Protein AF-Q5C715-F1 (afdb_monomer)

Organism: Schistosoma japonicum (NCBI:txid6182)

InterPro domains:
  IPR021714 URB1, N-terminal [PF11707] (4-177)
  IPR039844 Nucleolar pre-ribosomal-associated protein 1 [PTHR13500] (4-177)

Foldseek 3Di:
DVVVVVFVVLLVVLQVLLVQLLPDPVSLVVSLVPDQLVDPSVLCLLQFDDPVDPSTSNNSSLSSLLSQLVSPDLVSLQSQLPRQNSLVSLLPPLLQDALVSLVSNLVSLLSQLPDPSQDPVSNCRNCDPSNVVSLVSLLVRAYHDNDPVVSVPDDPVSRPVVSSVVSVVSSVVSVVSD

Mean predicted aligned error: 3.24 Å

Nearest PDB structures (foldseek):
  8tla-assembly1_A  TM=3.275E-01  e=8.050E-01  Homo sapiens
  2xwu-assembly1_B  TM=3.019E-01  e=3.768E+00  Homo sapiens
  1bbb-assembly1_A  TM=2.515E-01  e=4.598E+00  Homo sapiens
  5nr4-assembly2_B  TM=1.678E-01  e=1.324E+00  Homo sapiens

Radius of gyration: 16.09 Å; Cα contacts (8 Å, |Δi|>4): 217; chains: 1; bounding box: 36×40×44 Å

Solvent-accessible surface area (backbone atoms only — not comparable to full-atom values): 9780 Å² total; per-residue (Å²): 112,72,75,57,56,58,45,54,50,52,24,51,50,31,48,50,52,22,52,45,28,63,73,37,71,71,47,30,48,51,49,60,72,71,56,56,50,80,36,68,67,48,53,49,34,39,68,38,74,45,100,83,46,91,70,21,35,26,51,25,40,50,50,30,58,42,28,48,65,72,56,78,41,70,67,52,37,48,57,54,62,69,41,64,49,44,60,58,46,59,49,46,71,40,55,30,36,44,68,70,56,41,53,51,51,51,51,51,52,38,55,55,59,71,35,82,83,52,46,72,70,49,48,49,66,58,62,26,74,68,45,49,53,48,55,60,49,37,71,68,44,49,51,52,45,96,43,68,71,64,32,70,68,55,57,79,88,74,37,60,60,70,60,42,51,54,46,35,52,52,49,50,58,42,61,76,59,108

pLDDT: mean 95.31, std 7.61, range [37.78, 98.81]

Structure (mmCIF, N/CA/C/O backbone):
data_AF-Q5C715-F1
#
_entry.id   AF-Q5C715-F1
#
loop_
_atom_site.group_PDB
_atom_site.id
_atom_site.type_symbol
_atom_site.label_atom_id
_atom_site.label_alt_id
_atom_site.label_comp_id
_atom_site.label_asym_id
_atom_site.label_entity_id
_atom_site.label_seq_id
_atom_site.pdbx_PDB_ins_code
_atom_site.Cartn_x
_atom_site.Cartn_y
_atom_site.Cartn_z
_atom_site.occupancy
_atom_site.B_iso_or_equiv
_atom_site.auth_seq_id
_atom_site.auth_comp_id
_atom_site.auth_asym_id
_atom_site.auth_atom_id
_atom_site.pdbx_PDB_model_num
ATOM 1 N N . MET A 1 1 ? 16.512 20.661 -10.337 1.00 44.78 1 MET A N 1
ATOM 2 C CA . MET A 1 1 ? 16.576 20.790 -8.861 1.00 44.78 1 MET A CA 1
ATOM 3 C C . MET A 1 1 ? 15.193 20.742 -8.191 1.00 44.78 1 MET A C 1
ATOM 5 O O . MET A 1 1 ? 14.983 19.841 -7.392 1.00 44.78 1 MET A O 1
ATOM 9 N N . TRP A 1 2 ? 14.211 21.576 -8.571 1.00 37.78 2 TRP A N 1
ATOM 10 C CA . TRP A 1 2 ? 12.869 21.637 -7.934 1.00 37.78 2 TRP A CA 1
ATOM 11 C C . TRP A 1 2 ? 12.092 20.305 -7.835 1.00 37.78 2 TRP A C 1
ATOM 13 O O . TRP A 1 2 ? 11.549 19.966 -6.785 1.00 37.78 2 TRP A O 1
ATOM 23 N N . LYS A 1 3 ? 12.062 19.497 -8.910 1.00 59.75 3 LYS A N 1
ATOM 24 C CA . LYS A 1 3 ? 11.361 18.195 -8.897 1.00 59.75 3 LYS A CA 1
ATOM 25 C C . LYS A 1 3 ? 11.957 17.214 -7.874 1.00 59.75 3 LYS A C 1
ATOM 27 O O . LYS A 1 3 ? 11.196 16.461 -7.272 1.00 59.75 3 LYS A O 1
ATOM 32 N N . SER A 1 4 ? 13.276 17.242 -7.657 1.00 63.25 4 SER A N 1
ATOM 33 C CA . SER A 1 4 ? 13.970 16.369 -6.696 1.00 63.25 4 SER A CA 1
ATOM 34 C C . SER A 1 4 ? 13.639 16.749 -5.255 1.00 63.25 4 SER A C 1
ATOM 36 O O . SER A 1 4 ? 13.304 15.882 -4.461 1.00 63.25 4 SER A O 1
ATOM 38 N N . GLN A 1 5 ? 13.629 18.047 -4.940 1.00 68.38 5 GLN A N 1
ATOM 39 C CA . GLN A 1 5 ? 13.336 18.540 -3.591 1.00 68.38 5 GLN A CA 1
ATOM 40 C C . GLN A 1 5 ? 11.911 18.186 -3.145 1.00 68.38 5 GLN A C 1
ATOM 42 O O . GLN A 1 5 ? 11.701 17.745 -2.021 1.00 68.38 5 GLN A O 1
ATOM 47 N N . ASN A 1 6 ? 10.941 18.256 -4.060 1.00 87.75 6 ASN A N 1
ATOM 48 C CA . ASN A 1 6 ? 9.582 17.796 -3.782 1.00 87.75 6 ASN A CA 1
ATOM 49 C C . ASN A 1 6 ? 9.486 16.258 -3.633 1.00 87.75 6 ASN A C 1
ATOM 51 O O . ASN A 1 6 ? 8.534 15.760 -3.054 1.00 87.75 6 ASN A O 1
ATOM 55 N N . ALA A 1 7 ? 10.417 15.467 -4.184 1.00 92.81 7 ALA A N 1
ATOM 56 C CA . ALA A 1 7 ? 10.437 14.018 -3.934 1.00 92.81 7 ALA A CA 1
ATOM 57 C C . ALA A 1 7 ? 10.869 13.725 -2.495 1.00 92.81 7 ALA A C 1
ATOM 59 O O . ALA A 1 7 ? 10.200 12.970 -1.800 1.00 92.81 7 ALA A O 1
ATOM 60 N N . GLU A 1 8 ? 11.957 14.362 -2.057 1.00 95.19 8 GLU A N 1
ATOM 61 C CA . GLU A 1 8 ? 12.512 14.183 -0.713 1.00 95.19 8 GLU A CA 1
ATOM 62 C C . GLU A 1 8 ? 11.518 14.588 0.375 1.00 95.19 8 GLU A C 1
ATOM 64 O O . GLU A 1 8 ? 11.320 13.836 1.325 1.00 95.19 8 GLU A O 1
ATOM 69 N N . VAL A 1 9 ? 10.821 15.718 0.201 1.00 95.69 9 VAL A N 1
ATOM 70 C CA . VAL A 1 9 ? 9.786 16.155 1.151 1.00 95.69 9 VAL A CA 1
ATOM 71 C C . VAL A 1 9 ? 8.665 15.120 1.258 1.00 95.69 9 VAL A C 1
ATOM 73 O O . VAL A 1 9 ? 8.308 14.734 2.365 1.00 95.69 9 VAL A O 1
ATOM 76 N N . LEU A 1 10 ? 8.145 14.613 0.133 1.00 96.75 10 LEU A N 1
ATOM 77 C CA . LEU A 1 10 ? 7.080 13.603 0.158 1.00 96.75 10 LEU A CA 1
ATOM 78 C C . LEU A 1 10 ? 7.538 12.293 0.808 1.00 96.75 10 LEU A C 1
ATOM 80 O O . LEU A 1 10 ? 6.790 11.728 1.602 1.00 96.75 10 LEU A O 1
ATOM 84 N N . LYS A 1 11 ? 8.757 11.826 0.504 1.00 97.62 11 LYS A N 1
ATOM 85 C CA . LYS A 1 11 ? 9.339 10.639 1.147 1.00 97.62 11 LYS A CA 1
ATOM 86 C C . LYS A 1 11 ? 9.416 10.824 2.6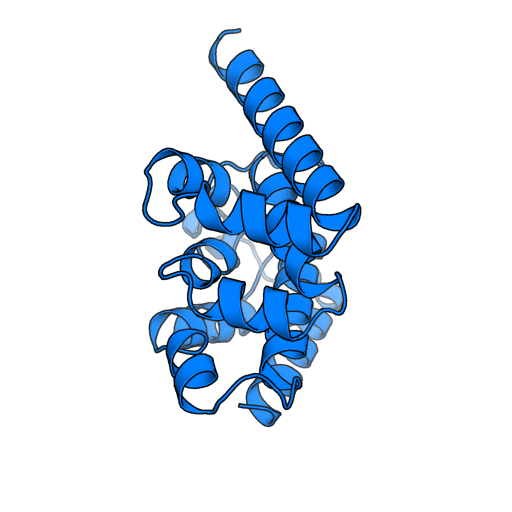60 1.00 97.62 11 LYS A C 1
ATOM 88 O O . LYS A 1 11 ? 8.842 10.023 3.393 1.00 97.62 11 LYS A O 1
ATOM 93 N N . ALA A 1 12 ? 10.034 11.918 3.107 1.00 97.88 12 ALA A N 1
ATOM 94 C CA . ALA A 1 12 ? 10.193 12.224 4.523 1.00 97.88 12 ALA A CA 1
ATOM 95 C C . ALA A 1 12 ? 8.839 12.352 5.237 1.00 97.88 12 ALA A C 1
ATOM 97 O O . ALA A 1 12 ? 8.672 11.814 6.327 1.00 97.88 12 ALA A O 1
ATOM 98 N N . SER A 1 13 ? 7.847 13.002 4.617 1.00 97.69 13 SER A N 1
ATOM 99 C CA . SER A 1 13 ? 6.496 13.107 5.179 1.00 97.69 13 SER A CA 1
ATOM 100 C C . SER A 1 13 ? 5.807 11.748 5.305 1.00 97.69 13 SER A C 1
ATOM 102 O O . SER A 1 13 ? 5.245 11.456 6.354 1.00 97.69 13 SER A O 1
ATOM 104 N N . LEU A 1 14 ? 5.861 10.900 4.274 1.00 98.38 14 LEU A N 1
ATOM 105 C CA . LEU A 1 14 ? 5.249 9.566 4.311 1.00 98.38 14 LEU A CA 1
ATOM 106 C C . LEU A 1 14 ? 5.923 8.659 5.344 1.00 98.38 14 LEU A C 1
ATOM 108 O O . LEU A 1 14 ? 5.238 7.952 6.076 1.00 98.38 14 LEU A O 1
ATOM 112 N N . GLN A 1 15 ? 7.252 8.710 5.436 1.00 98.38 15 GLN A N 1
ATOM 113 C CA . GLN A 1 15 ? 8.009 7.967 6.442 1.00 98.38 15 GLN A CA 1
ATOM 114 C C . GLN A 1 15 ? 7.689 8.456 7.855 1.00 98.38 15 GLN A C 1
ATOM 116 O O . GLN A 1 15 ? 7.422 7.637 8.726 1.00 98.38 15 GLN A O 1
ATOM 121 N N . LEU A 1 16 ? 7.643 9.775 8.074 1.00 98.50 16 LEU A N 1
ATOM 122 C CA . LEU A 1 16 ? 7.262 10.355 9.360 1.00 98.50 16 LEU A CA 1
ATOM 123 C C . LEU A 1 16 ? 5.847 9.929 9.764 1.00 98.50 16 LEU A C 1
ATOM 125 O O . LEU A 1 16 ? 5.653 9.471 10.885 1.00 98.50 16 LEU A O 1
ATOM 129 N N . LEU A 1 17 ? 4.873 10.038 8.856 1.00 98.31 17 LEU A N 1
ATOM 130 C CA . LEU A 1 17 ? 3.503 9.590 9.110 1.00 98.31 17 LEU A CA 1
ATOM 131 C C . LEU A 1 17 ? 3.457 8.089 9.415 1.00 98.31 17 LEU A C 1
ATOM 133 O O . LEU A 1 17 ? 2.804 7.692 10.373 1.00 98.31 17 LEU A O 1
ATOM 137 N N . GLY A 1 18 ? 4.188 7.269 8.655 1.00 98.31 18 GLY A N 1
ATOM 138 C CA . GLY A 1 18 ? 4.313 5.833 8.903 1.00 98.31 18 GLY A CA 1
ATOM 139 C C . GLY A 1 18 ? 4.848 5.532 10.302 1.00 98.31 18 GLY A C 1
ATOM 140 O O . GLY A 1 18 ? 4.253 4.730 11.016 1.00 98.31 18 GLY A O 1
ATOM 141 N N . SER A 1 19 ? 5.900 6.231 10.732 1.00 98.38 19 SER A N 1
ATOM 142 C CA . SER A 1 19 ? 6.458 6.105 12.081 1.00 98.38 19 SER A CA 1
ATOM 143 C C . SER A 1 19 ? 5.469 6.549 13.160 1.00 98.38 19 SER A C 1
ATOM 145 O O . SER A 1 19 ? 5.314 5.849 14.156 1.00 98.38 19 SER A O 1
ATOM 147 N N . VAL A 1 20 ? 4.747 7.659 12.963 1.00 98.50 20 VAL A N 1
ATOM 148 C CA . VAL A 1 20 ? 3.717 8.138 13.907 1.00 98.50 20 VAL A CA 1
ATOM 149 C C . VAL A 1 20 ? 2.619 7.093 14.103 1.00 98.50 20 VAL A C 1
ATOM 151 O O . VAL A 1 20 ? 2.205 6.852 15.235 1.00 98.50 20 VAL A O 1
ATOM 154 N N . VAL A 1 21 ? 2.188 6.433 13.025 1.00 98.50 21 VAL A N 1
ATOM 155 C CA . VAL A 1 21 ? 1.197 5.346 13.082 1.00 98.50 21 VAL A CA 1
ATOM 156 C C . VAL A 1 21 ? 1.666 4.200 13.979 1.00 98.50 21 VAL A C 1
ATOM 158 O O . VAL A 1 21 ? 0.855 3.634 14.701 1.00 98.50 21 VAL A O 1
ATOM 161 N N . THR A 1 22 ? 2.964 3.885 13.988 1.00 96.88 22 THR A N 1
ATOM 162 C CA . THR A 1 22 ? 3.504 2.787 14.810 1.00 96.88 22 THR A CA 1
ATOM 163 C C . THR A 1 22 ? 3.647 3.111 16.298 1.00 96.88 22 THR A C 1
ATOM 165 O O . THR A 1 22 ? 3.930 2.210 17.081 1.00 96.88 22 THR A O 1
ATOM 168 N N . VAL A 1 23 ? 3.466 4.371 16.713 1.00 97.62 23 VAL A N 1
ATOM 169 C CA . VAL A 1 23 ? 3.663 4.774 18.117 1.00 97.62 23 VAL A CA 1
ATOM 170 C C . VAL A 1 23 ? 2.494 4.343 19.002 1.00 97.62 23 VAL A C 1
ATOM 172 O O . VAL A 1 23 ? 2.714 3.868 20.114 1.00 97.62 23 VAL A O 1
ATOM 175 N N . SER A 1 24 ? 1.253 4.540 18.553 1.00 96.94 24 SER A N 1
ATOM 176 C CA . SER A 1 24 ? 0.062 4.144 19.310 1.00 96.94 24 SER A CA 1
ATOM 177 C C . SER A 1 24 ? -1.188 4.079 18.436 1.00 96.94 24 SER A C 1
ATOM 179 O O . SER A 1 24 ? -1.277 4.730 17.391 1.00 96.94 24 SER A O 1
ATOM 181 N N . GLU A 1 25 ? -2.195 3.344 18.915 1.00 98.19 25 GLU A N 1
ATOM 182 C CA . GLU A 1 25 ? -3.521 3.285 18.293 1.00 98.19 25 GLU A CA 1
ATOM 183 C C . GLU A 1 25 ? -4.140 4.685 18.124 1.00 98.19 25 GLU A C 1
ATOM 185 O O . GLU A 1 25 ? -4.626 5.022 17.046 1.00 98.19 25 GLU A O 1
ATOM 190 N N . ASP A 1 26 ? -4.061 5.544 19.144 1.00 98.19 26 ASP A N 1
ATOM 191 C CA . ASP A 1 26 ? -4.631 6.897 19.095 1.00 98.19 26 ASP A CA 1
ATOM 192 C C . ASP A 1 26 ? -3.992 7.775 18.016 1.00 98.19 26 ASP A C 1
ATOM 194 O O . ASP A 1 26 ? -4.694 8.518 17.317 1.00 98.19 26 ASP A O 1
ATOM 198 N N . LEU A 1 27 ? -2.668 7.680 17.854 1.00 98.38 27 LEU A N 1
ATOM 199 C CA . LEU A 1 27 ? -1.939 8.416 16.826 1.00 98.38 27 LEU A CA 1
ATOM 200 C C . LEU A 1 27 ? -2.250 7.874 15.434 1.00 98.38 27 LEU A C 1
ATOM 202 O O . LEU A 1 27 ? -2.510 8.664 14.527 1.00 98.38 27 LEU A O 1
ATOM 206 N N . ALA A 1 28 ? -2.323 6.553 15.265 1.00 98.62 28 ALA A N 1
ATOM 207 C CA . ALA A 1 28 ? -2.751 5.948 14.009 1.00 98.62 28 ALA A CA 1
ATOM 208 C C . ALA A 1 28 ? -4.145 6.439 13.595 1.00 98.62 28 ALA A C 1
ATOM 210 O O . ALA A 1 28 ? -4.343 6.936 12.484 1.00 98.62 28 ALA A O 1
ATOM 211 N N . ARG A 1 29 ? -5.106 6.404 14.520 1.00 98.31 29 ARG A N 1
ATOM 212 C CA . ARG A 1 29 ? -6.462 6.913 14.280 1.00 98.31 29 ARG A CA 1
ATOM 213 C C . ARG A 1 29 ? -6.465 8.412 13.996 1.00 98.31 29 ARG A C 1
ATOM 215 O O . ARG A 1 29 ? -7.221 8.869 13.141 1.00 98.31 29 ARG A O 1
ATOM 222 N N . ALA A 1 30 ? -5.622 9.197 14.670 1.00 98.12 30 ALA A N 1
ATOM 223 C CA . ALA A 1 30 ? -5.467 10.620 14.372 1.00 98.12 30 ALA A CA 1
ATOM 224 C C . ALA A 1 30 ? -4.993 10.848 12.935 1.00 98.12 30 ALA A C 1
ATOM 226 O O . ALA A 1 30 ? -5.602 11.643 12.221 1.00 98.12 30 ALA A O 1
ATOM 227 N N . VAL A 1 31 ? -3.987 10.104 12.475 1.00 98.25 31 VAL A N 1
ATOM 228 C CA . VAL A 1 31 ? -3.528 10.179 11.085 1.00 98.25 31 VAL A CA 1
ATOM 229 C C . VAL A 1 31 ? -4.654 9.797 10.119 1.00 98.25 31 VAL A C 1
ATOM 231 O O . VAL A 1 31 ? -4.912 10.544 9.177 1.00 98.25 31 VAL A O 1
ATOM 234 N N . LEU A 1 32 ? -5.397 8.711 10.375 1.00 97.75 32 LEU A N 1
ATOM 235 C CA . LEU A 1 32 ? -6.539 8.319 9.535 1.00 97.75 32 LEU A CA 1
ATOM 236 C C . LEU A 1 32 ? -7.611 9.410 9.447 1.00 97.75 32 LEU A C 1
ATOM 238 O O . LEU A 1 32 ? -8.235 9.562 8.397 1.00 97.75 32 LEU A O 1
ATOM 242 N N . ARG A 1 33 ? -7.852 10.173 10.518 1.00 97.06 33 ARG A N 1
ATOM 243 C CA . ARG A 1 33 ? -8.829 11.275 10.499 1.00 97.06 33 ARG A CA 1
ATOM 244 C C . ARG A 1 33 ? -8.423 12.414 9.565 1.00 97.06 33 ARG A C 1
ATOM 246 O O . ARG A 1 33 ? -9.305 12.965 8.917 1.00 97.06 33 ARG A O 1
ATOM 253 N N . TYR A 1 34 ? -7.135 12.750 9.491 1.00 94.75 34 TYR A N 1
ATOM 254 C CA . TYR A 1 34 ? -6.651 13.909 8.730 1.00 94.75 34 TYR A CA 1
ATOM 255 C C . TYR A 1 34 ? -6.153 13.581 7.320 1.00 94.75 34 TYR A C 1
ATOM 257 O O . TYR A 1 34 ? -6.094 14.473 6.476 1.00 94.75 34 TYR A O 1
ATOM 265 N N . VAL A 1 35 ? -5.787 12.328 7.043 1.00 94.94 35 VAL A N 1
ATOM 266 C CA . VAL A 1 35 ? -5.334 11.924 5.709 1.00 94.94 35 VAL A CA 1
ATOM 267 C C . VAL A 1 35 ? -6.527 11.722 4.779 1.00 94.94 35 VAL A C 1
ATOM 269 O O . VAL A 1 35 ? -7.383 10.865 5.002 1.00 94.94 35 VAL A O 1
ATOM 272 N N . ASP A 1 36 ? -6.537 12.501 3.699 1.00 94.19 36 ASP A N 1
ATOM 273 C CA . ASP A 1 36 ? -7.484 12.372 2.597 1.00 94.19 36 ASP A CA 1
ATOM 274 C C . ASP A 1 36 ? -6.906 11.477 1.488 1.00 94.19 36 ASP A C 1
ATOM 276 O O . ASP A 1 36 ? -6.029 11.888 0.722 1.00 94.19 36 ASP A O 1
ATOM 280 N N . PHE A 1 37 ? -7.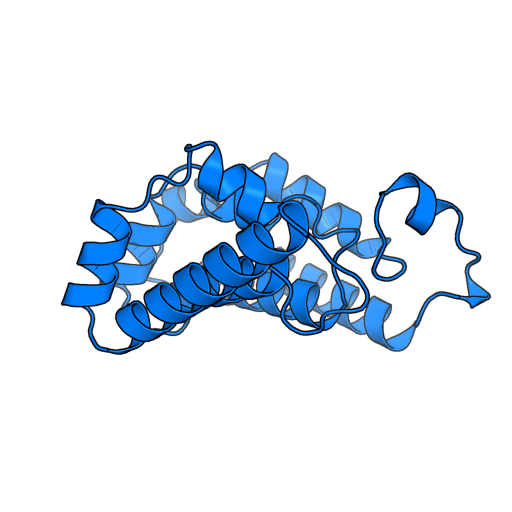407 10.243 1.404 1.00 95.25 37 PHE A N 1
ATOM 281 C CA . PHE A 1 37 ? -7.026 9.278 0.369 1.00 95.25 37 PHE A CA 1
ATOM 282 C C . PHE A 1 37 ? -7.682 9.538 -0.993 1.00 95.25 37 PHE A C 1
ATOM 284 O O . PHE A 1 37 ? -7.224 8.983 -1.988 1.00 95.25 37 PHE A O 1
ATOM 291 N N . ASP A 1 38 ? -8.710 10.383 -1.074 1.00 92.69 38 ASP A N 1
ATOM 292 C CA . ASP A 1 38 ? -9.286 10.803 -2.355 1.00 92.69 38 ASP A CA 1
ATOM 293 C C . ASP A 1 38 ? -8.540 12.027 -2.934 1.00 92.69 38 ASP A C 1
ATOM 295 O O . ASP A 1 38 ? -8.633 12.316 -4.134 1.00 92.69 38 ASP A O 1
ATOM 299 N N . GLY A 1 39 ? -7.735 12.694 -2.100 1.00 93.06 39 GLY A N 1
ATOM 300 C CA . GLY A 1 39 ? -6.960 13.882 -2.428 1.00 93.06 39 GLY A CA 1
ATOM 301 C C . GLY A 1 39 ? -5.842 13.666 -3.456 1.00 93.06 39 GLY A C 1
ATOM 302 O O . GLY A 1 39 ? -5.158 12.639 -3.514 1.00 93.06 39 GLY A O 1
ATOM 303 N N . GLU A 1 40 ? -5.592 14.709 -4.250 1.00 93.81 40 GLU A N 1
ATOM 304 C CA . GLU A 1 40 ? -4.616 14.700 -5.349 1.00 93.81 40 GLU A CA 1
ATOM 305 C C . GLU A 1 40 ? -3.178 14.411 -4.886 1.00 93.81 40 GLU A C 1
ATOM 307 O O . GLU A 1 40 ? -2.398 13.777 -5.598 1.00 93.81 40 GLU A O 1
ATOM 312 N N . THR A 1 41 ? -2.815 14.839 -3.675 1.00 94.06 41 THR A N 1
ATOM 313 C CA . THR A 1 41 ? -1.492 14.560 -3.099 1.00 94.06 41 THR A CA 1
ATOM 314 C C . THR A 1 41 ? -1.281 13.062 -2.894 1.00 94.06 41 THR A C 1
ATOM 316 O O . THR A 1 41 ? -0.244 12.541 -3.303 1.00 94.06 41 THR A O 1
ATOM 319 N N . MET A 1 42 ? -2.262 12.347 -2.327 1.00 95.69 42 MET A N 1
ATOM 320 C CA . MET A 1 42 ? -2.153 10.900 -2.109 1.00 95.69 42 MET A CA 1
ATOM 321 C C . MET A 1 42 ? -2.132 10.136 -3.429 1.00 95.69 42 MET A C 1
ATOM 323 O O . MET A 1 42 ? -1.317 9.227 -3.593 1.00 95.69 42 MET A O 1
ATOM 327 N N . ARG A 1 43 ? -2.929 10.567 -4.416 1.00 96.00 43 ARG A N 1
ATOM 328 C CA . ARG A 1 43 ? -2.866 10.026 -5.780 1.00 96.00 43 ARG A CA 1
ATOM 329 C C . ARG A 1 43 ? -1.464 10.164 -6.376 1.00 96.00 43 ARG A C 1
ATOM 331 O O . ARG A 1 43 ? -0.889 9.164 -6.804 1.00 96.00 43 ARG A O 1
ATOM 338 N N . LYS A 1 44 ? -0.873 11.362 -6.324 1.00 95.25 44 LYS A N 1
ATOM 339 C CA . LYS A 1 44 ? 0.498 11.610 -6.799 1.00 95.25 44 LYS A CA 1
ATOM 340 C C . LYS A 1 44 ? 1.525 10.752 -6.066 1.00 95.25 44 LYS A C 1
ATOM 342 O O . LYS A 1 44 ? 2.384 10.164 -6.717 1.00 95.25 44 LYS A O 1
ATOM 347 N N . CYS A 1 45 ? 1.439 10.645 -4.740 1.00 96.88 45 CYS A N 1
ATOM 348 C CA . CYS A 1 45 ? 2.334 9.787 -3.962 1.00 96.88 45 CYS A CA 1
ATOM 349 C C . CYS A 1 45 ? 2.225 8.317 -4.385 1.00 96.88 45 CYS A C 1
ATOM 351 O O . CYS A 1 45 ? 3.241 7.655 -4.580 1.00 96.88 45 CYS A O 1
ATOM 353 N N . SER A 1 46 ? 1.001 7.836 -4.607 1.00 97.38 46 SER A N 1
ATOM 354 C CA . SER A 1 46 ? 0.729 6.446 -4.971 1.00 97.38 46 SER A CA 1
ATOM 355 C C . SER A 1 46 ? 1.233 6.032 -6.356 1.00 97.38 46 SER A C 1
ATOM 357 O O . SER A 1 46 ? 1.267 4.838 -6.621 1.00 97.38 46 SER A O 1
ATOM 359 N N . GLN A 1 47 ? 1.620 6.973 -7.223 1.00 95.50 47 GLN A N 1
ATOM 360 C CA . GLN A 1 47 ? 2.057 6.714 -8.607 1.00 95.50 47 GLN A CA 1
ATOM 361 C C . GLN A 1 47 ? 3.499 7.174 -8.875 1.00 95.50 47 GLN A C 1
ATOM 363 O O . GLN A 1 47 ? 4.104 6.841 -9.895 1.00 95.50 47 GLN A O 1
ATOM 368 N N . ARG A 1 48 ? 4.082 7.971 -7.972 1.00 95.25 48 ARG A N 1
ATOM 369 C CA . ARG A 1 48 ? 5.397 8.576 -8.177 1.00 95.25 48 ARG A CA 1
ATOM 370 C C . ARG A 1 48 ? 6.516 7.583 -7.874 1.00 95.25 48 ARG A C 1
ATOM 372 O O . ARG A 1 48 ? 6.977 7.488 -6.738 1.00 95.25 48 ARG A O 1
ATOM 379 N N . ARG A 1 49 ? 6.991 6.907 -8.918 1.00 94.12 49 ARG A N 1
ATOM 380 C CA . ARG A 1 49 ? 8.100 5.952 -8.835 1.00 94.12 49 ARG A CA 1
ATOM 381 C C . ARG A 1 49 ? 9.449 6.484 -9.323 1.00 94.12 49 ARG A C 1
ATOM 383 O O . ARG A 1 49 ? 9.515 7.406 -10.138 1.00 94.12 49 ARG A O 1
ATOM 390 N N . ASN A 1 50 ? 10.524 5.874 -8.839 1.00 94.81 50 ASN A N 1
ATOM 391 C CA . ASN A 1 50 ? 11.897 6.050 -9.290 1.00 94.81 50 ASN A CA 1
ATOM 392 C C . ASN A 1 50 ? 12.627 4.698 -9.223 1.00 94.81 50 ASN A C 1
ATOM 394 O O . ASN A 1 50 ? 12.874 4.185 -8.139 1.00 94.81 50 ASN A O 1
ATOM 398 N N . LEU A 1 51 ? 13.013 4.168 -10.387 1.00 94.56 51 LEU A N 1
ATOM 399 C CA . LEU A 1 51 ? 13.648 2.848 -10.521 1.00 94.56 51 LEU A CA 1
ATOM 400 C C . LEU A 1 51 ? 15.075 2.780 -9.941 1.00 94.56 51 LEU A C 1
ATOM 402 O O . LEU A 1 51 ? 15.627 1.702 -9.777 1.00 94.56 51 LEU A O 1
ATOM 406 N N . VAL A 1 52 ? 15.697 3.927 -9.651 1.00 94.12 52 VAL A N 1
ATOM 407 C CA . VAL A 1 52 ? 17.041 3.989 -9.050 1.00 94.12 52 VAL A CA 1
ATOM 408 C C . VAL A 1 52 ? 16.956 4.105 -7.526 1.00 94.12 52 VAL A C 1
ATOM 410 O O . VAL A 1 52 ? 17.804 3.583 -6.804 1.00 94.12 52 VAL A O 1
ATOM 413 N N . ASP A 1 53 ? 15.930 4.792 -7.018 1.00 94.25 53 ASP A N 1
ATOM 414 C CA . ASP A 1 53 ? 15.755 5.033 -5.587 1.00 94.25 53 ASP A CA 1
ATOM 415 C C . ASP A 1 53 ? 14.995 3.871 -4.932 1.00 94.25 53 ASP A C 1
ATOM 417 O O . ASP A 1 53 ? 13.782 3.697 -5.095 1.00 94.25 53 ASP A O 1
ATOM 421 N N . LYS A 1 54 ? 15.712 3.076 -4.130 1.00 92.75 54 LYS A N 1
ATOM 422 C CA . LYS A 1 54 ? 15.130 1.943 -3.397 1.00 92.75 54 LYS A CA 1
ATOM 423 C C . LYS A 1 54 ? 13.983 2.364 -2.477 1.00 92.75 54 LYS A C 1
ATOM 425 O O . LYS A 1 54 ? 13.066 1.565 -2.294 1.00 92.75 54 LYS A O 1
ATOM 430 N N . CYS A 1 55 ? 13.994 3.598 -1.977 1.00 94.44 55 CYS A N 1
ATOM 431 C CA . CYS A 1 55 ? 12.979 4.158 -1.089 1.00 94.44 55 CYS A CA 1
ATOM 432 C C . CYS A 1 55 ? 12.240 5.331 -1.750 1.00 94.44 55 CYS A C 1
ATOM 434 O O . CYS A 1 55 ? 11.990 6.343 -1.106 1.00 94.44 55 CYS A O 1
ATOM 436 N N . ASP A 1 56 ? 11.899 5.213 -3.034 1.00 97.12 56 ASP A N 1
ATOM 437 C CA . ASP A 1 56 ? 11.113 6.218 -3.752 1.00 97.12 56 ASP A CA 1
ATOM 438 C C . ASP A 1 56 ? 9.739 6.523 -3.113 1.00 97.12 56 ASP A C 1
ATOM 440 O O . ASP A 1 56 ? 9.245 5.822 -2.228 1.00 97.12 56 ASP A O 1
ATOM 444 N N . VAL A 1 57 ? 9.084 7.586 -3.593 1.00 98.19 57 VAL A N 1
ATOM 445 C CA . VAL A 1 57 ? 7.802 8.062 -3.038 1.00 98.19 57 VAL A CA 1
ATOM 446 C C . VAL A 1 57 ? 6.729 6.965 -3.060 1.00 98.19 57 VAL A C 1
ATOM 448 O O . VAL A 1 57 ? 6.019 6.801 -2.068 1.00 98.19 57 VAL A O 1
ATOM 451 N N . ARG A 1 58 ? 6.648 6.174 -4.140 1.00 97.94 58 ARG A N 1
ATOM 452 C CA . ARG A 1 58 ? 5.757 5.010 -4.240 1.00 97.94 58 ARG A CA 1
ATOM 453 C C . ARG A 1 58 ? 6.007 4.003 -3.116 1.00 97.94 58 ARG A C 1
ATOM 455 O O . ARG A 1 58 ? 5.062 3.565 -2.467 1.00 97.94 58 ARG A O 1
ATOM 462 N N . THR A 1 59 ? 7.266 3.663 -2.855 1.00 98.38 59 THR A N 1
ATOM 463 C CA . THR A 1 59 ? 7.649 2.735 -1.781 1.00 98.38 59 THR A CA 1
ATOM 464 C C . THR A 1 59 ? 7.309 3.296 -0.411 1.00 98.38 59 THR A C 1
ATOM 466 O O . THR A 1 59 ? 6.736 2.587 0.414 1.00 98.38 59 THR A O 1
ATOM 469 N N . CYS A 1 60 ? 7.594 4.575 -0.157 1.00 98.62 60 CYS A N 1
ATOM 470 C CA . CYS A 1 60 ? 7.207 5.223 1.095 1.00 98.62 60 CYS A CA 1
ATOM 471 C C . CYS A 1 60 ? 5.684 5.231 1.287 1.00 98.62 60 CYS A C 1
ATOM 473 O O . CYS A 1 60 ? 5.218 5.013 2.399 1.00 98.62 60 CYS A O 1
ATOM 475 N N . PHE A 1 61 ? 4.906 5.423 0.217 1.00 98.69 61 PHE A N 1
ATOM 476 C CA . PHE A 1 61 ? 3.443 5.389 0.272 1.00 98.69 61 PHE A CA 1
ATOM 477 C C . PHE A 1 61 ? 2.909 3.998 0.638 1.00 98.69 61 PHE A C 1
ATOM 479 O O . PHE A 1 61 ? 2.044 3.881 1.504 1.00 98.69 61 PHE A O 1
ATOM 486 N N . ILE A 1 62 ? 3.447 2.940 0.023 1.00 98.75 62 ILE A N 1
ATOM 487 C CA . ILE A 1 62 ? 3.064 1.558 0.349 1.00 98.75 62 ILE A CA 1
ATOM 488 C C . ILE A 1 62 ? 3.411 1.245 1.810 1.00 98.75 62 ILE A C 1
ATOM 490 O O . ILE A 1 62 ? 2.569 0.713 2.526 1.00 98.75 62 ILE A O 1
ATOM 494 N N . ASN A 1 63 ? 4.610 1.619 2.273 1.00 98.62 63 ASN A N 1
ATOM 495 C CA . ASN A 1 63 ?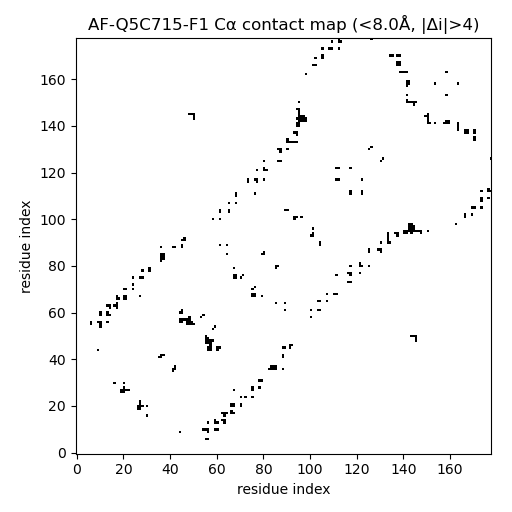 5.019 1.414 3.667 1.00 98.62 63 ASN A CA 1
ATOM 496 C C . ASN A 1 63 ? 4.151 2.205 4.657 1.00 98.62 63 ASN A C 1
ATOM 498 O O . ASN A 1 63 ? 3.814 1.688 5.718 1.00 98.62 63 ASN A O 1
ATOM 502 N N . PHE A 1 64 ? 3.746 3.425 4.299 1.00 98.69 64 PHE A N 1
ATOM 503 C CA . PHE A 1 64 ? 2.810 4.221 5.089 1.00 98.69 64 PHE A CA 1
ATOM 504 C C . PHE A 1 64 ? 1.446 3.532 5.240 1.00 98.69 64 PHE A C 1
ATOM 506 O O . PHE A 1 64 ? 0.909 3.479 6.339 1.00 98.69 64 PHE A O 1
ATOM 513 N N . LEU A 1 65 ? 0.882 2.959 4.171 1.00 98.44 65 LEU A N 1
ATOM 514 C CA . LEU A 1 65 ? -0.358 2.182 4.290 1.00 98.44 65 LEU A CA 1
ATOM 515 C C . LEU A 1 65 ? -0.154 0.872 5.059 1.00 98.44 65 LEU A C 1
ATOM 517 O O . LEU A 1 65 ? -1.010 0.482 5.853 1.00 98.44 65 LEU A O 1
ATOM 521 N N . ALA A 1 66 ? 0.980 0.205 4.844 1.00 98.62 66 ALA A N 1
ATOM 522 C CA . ALA A 1 66 ? 1.316 -1.029 5.536 1.00 98.62 66 ALA A CA 1
ATOM 523 C C . ALA A 1 66 ? 1.446 -0.818 7.053 1.00 98.62 66 ALA A C 1
ATOM 525 O O . ALA A 1 66 ? 1.013 -1.684 7.808 1.00 98.62 66 ALA A O 1
ATOM 526 N N . SER A 1 67 ? 1.964 0.325 7.520 1.00 98.69 67 SER A N 1
ATOM 527 C CA . SER A 1 67 ? 2.166 0.560 8.956 1.00 98.69 67 SER A CA 1
ATOM 528 C C . SER A 1 67 ? 0.870 0.503 9.769 1.00 98.69 67 SER A C 1
ATOM 530 O O . SER A 1 67 ? 0.888 0.008 10.890 1.00 98.69 67 SER A O 1
ATOM 532 N N . PHE A 1 68 ? -0.269 0.909 9.200 1.00 98.56 68 PHE A N 1
ATOM 533 C CA . PHE A 1 68 ? -1.577 0.744 9.847 1.00 98.56 68 PHE A CA 1
ATOM 534 C C . PHE A 1 68 ? -1.989 -0.724 9.968 1.00 98.56 68 PHE A C 1
ATOM 536 O O . PHE A 1 68 ? -2.561 -1.132 10.973 1.00 98.56 68 PHE A O 1
ATOM 543 N N . VAL A 1 69 ? -1.724 -1.518 8.929 1.00 98.00 69 VAL A N 1
ATOM 544 C CA . VAL A 1 69 ? -2.130 -2.930 8.858 1.00 98.00 69 VAL A CA 1
ATOM 545 C C . VAL A 1 69 ? -1.265 -3.800 9.769 1.00 98.00 69 VAL A C 1
ATOM 547 O O . VAL A 1 69 ? -1.754 -4.771 10.341 1.00 98.00 69 VAL A O 1
ATOM 550 N N . TYR A 1 70 ? 0.003 -3.430 9.937 1.00 97.94 70 TYR A N 1
ATOM 551 C CA . TYR A 1 70 ? 0.958 -4.094 10.825 1.00 97.94 70 TYR A CA 1
ATOM 552 C C . TYR A 1 70 ? 1.015 -3.496 12.239 1.00 97.94 70 TYR A C 1
ATOM 554 O O . TYR A 1 70 ? 1.848 -3.919 13.032 1.00 97.94 70 TYR A O 1
ATOM 562 N N . LEU A 1 71 ? 0.123 -2.559 12.581 1.00 97.38 71 LEU A N 1
ATOM 563 C CA . LEU A 1 71 ? -0.056 -2.093 13.962 1.00 97.38 71 LEU A CA 1
ATOM 564 C C . LEU A 1 71 ? -0.759 -3.138 14.852 1.00 97.38 71 LEU A C 1
ATOM 566 O O . LEU A 1 71 ? -0.794 -2.982 16.066 1.00 97.38 71 LEU A O 1
ATOM 570 N N . ASP A 1 72 ? -1.345 -4.181 14.251 1.00 93.06 72 ASP A N 1
ATOM 571 C CA . ASP A 1 72 ? -2.079 -5.252 14.940 1.00 93.06 72 ASP A CA 1
ATOM 572 C C . ASP A 1 72 ? -3.247 -4.753 15.822 1.00 93.06 72 ASP A C 1
ATOM 574 O O . ASP A 1 72 ? -3.623 -5.380 16.810 1.00 93.06 72 ASP A O 1
ATOM 578 N N . SER A 1 73 ? -3.879 -3.641 15.419 1.00 97.81 73 SER A N 1
ATOM 579 C CA . SER A 1 73 ? -5.131 -3.135 15.997 1.00 97.81 73 SER A CA 1
ATOM 580 C C . SER A 1 73 ? -6.308 -3.361 15.045 1.00 97.81 73 SER A C 1
ATOM 582 O O . SER A 1 73 ? -6.396 -2.749 13.976 1.00 97.81 73 SER A O 1
ATOM 584 N N . ASP A 1 74 ? -7.267 -4.193 15.463 1.00 98.06 74 ASP A N 1
ATOM 585 C CA . ASP A 1 74 ? -8.516 -4.434 14.726 1.00 98.06 74 ASP A CA 1
ATOM 586 C C . ASP A 1 74 ? -9.366 -3.164 14.577 1.00 98.06 74 ASP A C 1
ATOM 588 O O . ASP A 1 74 ? -10.137 -3.024 13.623 1.00 98.06 74 ASP A O 1
ATOM 592 N N . LEU A 1 75 ? -9.259 -2.219 15.517 1.00 97.81 75 LEU A N 1
ATOM 593 C CA . LEU A 1 75 ? -9.949 -0.937 15.409 1.00 97.81 75 LEU A CA 1
ATOM 594 C C . LEU A 1 75 ? -9.354 -0.097 14.275 1.00 97.81 75 LEU A C 1
ATOM 596 O O . LEU A 1 75 ? -10.092 0.345 13.395 1.00 97.81 75 LEU A O 1
ATOM 600 N N . VAL A 1 76 ? -8.029 0.070 14.261 1.00 98.50 76 VAL A N 1
ATOM 601 C CA . VAL A 1 76 ? -7.319 0.839 13.225 1.00 98.50 76 VAL A CA 1
ATOM 602 C C . VAL A 1 76 ? -7.480 0.197 11.857 1.00 98.50 76 VAL A C 1
ATOM 604 O O . VAL A 1 76 ? -7.730 0.902 10.879 1.00 98.50 76 VAL A O 1
ATOM 607 N N . LEU A 1 77 ? -7.397 -1.133 11.778 1.00 98.44 77 LEU A N 1
ATOM 608 C CA . LEU A 1 77 ? -7.569 -1.851 10.522 1.00 98.44 77 LEU A CA 1
ATOM 609 C C . LEU A 1 77 ? -8.958 -1.612 9.923 1.00 98.44 77 LEU A C 1
ATOM 611 O O . LEU A 1 77 ? -9.064 -1.298 8.738 1.00 98.44 77 LEU A O 1
ATOM 615 N N . ARG A 1 78 ? -10.022 -1.718 10.728 1.00 98.06 78 ARG A N 1
ATOM 616 C CA . ARG A 1 78 ? -11.392 -1.455 10.259 1.00 98.06 78 ARG A CA 1
ATOM 617 C C . ARG A 1 78 ? -11.577 0.000 9.839 1.00 98.06 78 ARG A C 1
ATOM 619 O O . ARG A 1 78 ? -12.141 0.238 8.775 1.00 98.06 78 ARG A O 1
ATOM 626 N N . GLU A 1 79 ? -11.052 0.956 10.610 1.00 97.88 79 GLU A N 1
ATOM 627 C CA . GLU A 1 79 ? -11.102 2.376 10.238 1.00 97.88 79 GLU A CA 1
ATOM 628 C C . GLU A 1 79 ? -10.368 2.654 8.917 1.00 97.88 79 GLU A C 1
ATOM 630 O O . GLU A 1 79 ? -10.877 3.410 8.090 1.00 97.88 79 GLU A O 1
ATOM 635 N N . LEU A 1 80 ? -9.212 2.023 8.677 1.00 98.31 80 LEU A N 1
ATOM 636 C CA . LEU A 1 80 ? -8.493 2.122 7.406 1.00 98.31 80 LEU A CA 1
ATOM 637 C C . LEU A 1 80 ? -9.285 1.490 6.254 1.00 98.31 80 LEU A C 1
ATOM 639 O O . LEU A 1 80 ? -9.373 2.077 5.179 1.00 98.31 80 LEU A O 1
ATOM 643 N N . VAL A 1 81 ? -9.862 0.304 6.456 1.00 97.44 81 VAL A N 1
ATOM 644 C CA . VAL A 1 81 ? -10.690 -0.390 5.452 1.00 97.44 81 VAL A CA 1
ATOM 645 C C . VAL A 1 81 ? -11.923 0.424 5.054 1.00 97.44 81 VAL A C 1
ATOM 647 O O . VAL A 1 81 ? -12.348 0.379 3.897 1.00 97.44 81 VAL A O 1
ATOM 650 N N . ASP A 1 82 ? -12.447 1.239 5.966 1.00 96.31 82 ASP A N 1
ATOM 651 C CA . ASP A 1 82 ? -13.541 2.162 5.677 1.00 96.31 82 ASP A CA 1
ATOM 652 C C . ASP A 1 82 ? -13.090 3.442 4.943 1.00 96.31 82 ASP A C 1
ATOM 654 O O . ASP A 1 82 ? -13.935 4.170 4.408 1.00 96.31 82 ASP A O 1
ATOM 658 N N . LYS A 1 83 ? -11.779 3.713 4.830 1.00 96.25 83 LYS A N 1
ATOM 659 C CA . LYS A 1 83 ? -11.260 4.818 4.011 1.00 96.25 83 LYS A CA 1
ATOM 660 C C . LYS A 1 83 ? -11.389 4.488 2.531 1.00 96.25 83 LYS A C 1
ATOM 662 O O . LYS A 1 83 ? -10.620 3.719 1.948 1.00 96.25 83 LYS A O 1
ATOM 667 N N . LYS A 1 84 ? -12.365 5.137 1.898 1.00 91.62 84 LYS A N 1
ATOM 668 C CA . LYS A 1 84 ? -12.566 5.093 0.451 1.00 91.62 84 LYS A CA 1
ATOM 669 C C . LYS A 1 84 ? -11.260 5.431 -0.277 1.00 91.62 84 LYS A C 1
ATOM 671 O O . LYS A 1 84 ? -10.505 6.303 0.136 1.00 91.62 84 LYS A O 1
ATOM 676 N N . GLY A 1 85 ? -10.978 4.689 -1.342 1.00 91.12 85 GLY A N 1
ATOM 677 C CA . GLY A 1 85 ? -9.834 4.953 -2.212 1.00 91.12 85 GLY A CA 1
ATOM 678 C C . GLY A 1 85 ? -8.486 4.436 -1.703 1.00 91.12 85 GLY A C 1
ATOM 679 O O . GLY A 1 85 ? -7.653 4.110 -2.545 1.00 91.12 85 GLY A O 1
ATOM 680 N N . ALA A 1 86 ? -8.280 4.247 -0.393 1.00 96.94 86 ALA A N 1
ATOM 681 C CA . ALA A 1 86 ? -6.980 3.864 0.179 1.00 96.94 86 ALA A CA 1
ATOM 682 C C . ALA A 1 86 ? -6.378 2.612 -0.486 1.00 96.94 86 ALA A C 1
ATOM 684 O O . ALA A 1 86 ? -5.265 2.647 -1.010 1.00 96.94 86 ALA A O 1
ATOM 685 N N . PHE A 1 87 ? -7.149 1.526 -0.572 1.00 97.62 87 PHE A N 1
ATOM 686 C CA . PHE A 1 87 ? -6.686 0.278 -1.191 1.00 97.62 87 PHE A CA 1
ATOM 687 C C . PHE A 1 87 ? -6.663 0.317 -2.718 1.00 97.62 87 PHE A C 1
ATOM 689 O O . PHE A 1 87 ? -5.852 -0.371 -3.335 1.00 97.62 87 PHE A O 1
ATOM 696 N N . ASN A 1 88 ? -7.479 1.172 -3.342 1.00 97.75 88 ASN A N 1
ATOM 697 C CA . ASN A 1 88 ? -7.365 1.409 -4.778 1.00 97.75 88 ASN A CA 1
ATOM 698 C C . ASN A 1 88 ? -6.031 2.104 -5.094 1.00 97.75 88 ASN A C 1
ATOM 700 O O . ASN A 1 88 ? -5.367 1.707 -6.044 1.00 97.75 88 ASN A O 1
ATOM 704 N N . LEU A 1 89 ? -5.604 3.080 -4.282 1.00 98.12 89 LEU A N 1
ATOM 705 C CA . LEU A 1 89 ? -4.279 3.702 -4.385 1.00 98.12 89 LEU A CA 1
ATOM 706 C C . LEU A 1 89 ? -3.142 2.741 -4.005 1.00 98.12 89 LEU A C 1
ATOM 708 O O . LEU A 1 89 ? -2.033 2.849 -4.528 1.00 98.12 89 LEU A O 1
ATOM 712 N N . LEU A 1 90 ? -3.387 1.786 -3.106 1.00 98.38 90 LEU A N 1
ATOM 713 C CA . LEU A 1 90 ? -2.397 0.760 -2.787 1.00 98.38 90 LEU A CA 1
ATOM 714 C C . LEU A 1 90 ? -2.106 -0.127 -4.000 1.00 98.38 90 LEU A C 1
ATOM 716 O O . LEU A 1 90 ? -0.945 -0.358 -4.309 1.00 98.38 90 LEU A O 1
ATOM 720 N N . ILE A 1 91 ? -3.138 -0.610 -4.695 1.00 98.19 91 ILE A N 1
ATOM 721 C CA . ILE A 1 91 ? -2.980 -1.593 -5.780 1.00 98.19 91 ILE A CA 1
ATOM 722 C C . ILE A 1 91 ? -2.785 -0.957 -7.168 1.00 98.19 91 ILE A C 1
ATOM 724 O O . ILE A 1 91 ? -2.404 -1.650 -8.118 1.00 98.19 91 ILE A O 1
ATOM 728 N N . ILE A 1 92 ? -3.043 0.348 -7.322 1.00 96.62 92 ILE A N 1
ATOM 729 C CA . ILE A 1 92 ? -2.884 1.045 -8.605 1.00 96.62 92 ILE A CA 1
ATOM 730 C C . ILE A 1 92 ? -1.448 0.921 -9.119 1.00 96.62 92 ILE A C 1
ATOM 732 O O . ILE A 1 92 ? -0.490 1.073 -8.371 1.00 96.62 92 ILE A O 1
ATOM 736 N N . GLU A 1 93 ? -1.318 0.613 -10.411 1.00 94.88 93 GLU A N 1
ATOM 737 C CA . GLU A 1 93 ? -0.030 0.435 -11.101 1.00 94.88 93 GLU A CA 1
ATOM 738 C C . GLU A 1 93 ? 0.937 -0.590 -10.477 1.00 94.88 93 GLU A C 1
ATOM 740 O O . GLU A 1 93 ? 2.098 -0.643 -10.870 1.00 94.88 93 GLU A O 1
ATOM 745 N N . SER A 1 94 ? 0.457 -1.473 -9.594 1.00 97.94 94 SER A N 1
ATOM 746 C CA . SER A 1 94 ? 1.260 -2.564 -9.015 1.00 97.94 94 SER A CA 1
ATOM 747 C C . SER A 1 94 ? 1.901 -3.486 -10.060 1.00 97.94 94 SER A C 1
ATOM 749 O O . SER A 1 94 ? 2.955 -4.058 -9.809 1.00 97.94 94 SER A O 1
ATOM 751 N N . PHE A 1 95 ? 1.324 -3.582 -11.263 1.00 98.12 95 PHE A N 1
ATOM 752 C CA . PHE A 1 95 ? 1.877 -4.350 -12.386 1.00 98.12 95 PHE A CA 1
ATOM 753 C C . PHE A 1 95 ? 3.302 -3.941 -12.793 1.00 98.12 95 PHE A C 1
ATOM 755 O O . PHE A 1 95 ? 4.030 -4.754 -13.348 1.00 98.12 95 PHE A O 1
ATOM 762 N N . ILE A 1 96 ? 3.693 -2.694 -12.530 1.00 97.44 96 ILE A N 1
ATOM 763 C CA . ILE A 1 96 ? 5.018 -2.156 -12.868 1.00 97.44 96 ILE A CA 1
ATOM 764 C C . ILE A 1 96 ? 5.799 -1.714 -11.625 1.00 97.44 96 ILE A C 1
ATOM 766 O O . ILE A 1 96 ? 6.791 -0.993 -11.737 1.00 97.44 96 ILE A O 1
ATOM 770 N N . ASP A 1 97 ? 5.355 -2.128 -10.436 1.00 97.88 97 ASP A N 1
ATOM 771 C CA . ASP A 1 97 ? 6.113 -1.946 -9.201 1.00 97.88 97 ASP A CA 1
ATOM 772 C C . ASP A 1 97 ? 7.220 -3.011 -9.087 1.00 97.88 97 ASP A C 1
ATOM 774 O O . ASP A 1 97 ? 7.115 -4.114 -9.630 1.00 97.88 97 ASP A O 1
ATOM 778 N N . LYS A 1 98 ? 8.282 -2.686 -8.341 1.00 96.88 98 LYS A N 1
ATOM 779 C CA . LYS A 1 98 ? 9.333 -3.641 -7.955 1.00 96.88 98 LYS A CA 1
ATOM 780 C C . LYS A 1 98 ? 8.791 -4.795 -7.136 1.00 96.88 98 LYS A C 1
ATOM 782 O O . LYS A 1 98 ? 7.833 -4.634 -6.379 1.00 96.88 98 LYS A O 1
ATOM 787 N N . PHE A 1 99 ? 9.474 -5.932 -7.236 1.00 98.00 99 PHE A N 1
ATOM 788 C CA . PHE A 1 99 ? 9.087 -7.180 -6.588 1.00 98.00 99 PHE A CA 1
ATOM 789 C C . PHE A 1 99 ? 8.745 -7.001 -5.101 1.00 98.00 99 PHE A C 1
ATOM 791 O O . PHE A 1 99 ? 7.668 -7.400 -4.662 1.00 98.00 99 PHE A O 1
ATOM 798 N N . SER A 1 100 ? 9.597 -6.313 -4.333 1.00 98.06 100 SER A N 1
ATOM 799 C CA . SER A 1 100 ? 9.367 -6.075 -2.900 1.00 98.06 100 SER A CA 1
ATOM 800 C C . SER A 1 100 ? 8.081 -5.293 -2.608 1.00 98.06 100 SER A C 1
ATOM 802 O O . SER A 1 100 ? 7.371 -5.611 -1.655 1.00 98.06 100 SER A O 1
ATOM 804 N N . ASN A 1 101 ? 7.747 -4.309 -3.444 1.00 98.62 101 ASN A N 1
ATOM 805 C CA . ASN A 1 101 ? 6.520 -3.528 -3.315 1.00 98.62 101 ASN A CA 1
ATOM 806 C C . ASN A 1 101 ? 5.291 -4.377 -3.648 1.00 98.62 101 ASN A C 1
ATOM 808 O O . ASN A 1 101 ? 4.316 -4.341 -2.901 1.00 98.62 101 ASN A O 1
ATOM 812 N N . VAL A 1 102 ? 5.348 -5.172 -4.723 1.00 98.75 102 VAL A N 1
ATOM 813 C CA . VAL A 1 102 ? 4.261 -6.093 -5.089 1.00 98.75 102 VAL A CA 1
ATOM 814 C C . VAL A 1 102 ? 3.996 -7.079 -3.954 1.00 98.75 102 VAL A C 1
ATOM 816 O O . VAL A 1 102 ? 2.857 -7.214 -3.512 1.00 98.75 102 VAL A O 1
ATOM 819 N N . MET A 1 103 ? 5.043 -7.707 -3.418 1.00 98.81 103 MET A N 1
ATOM 820 C CA . MET A 1 103 ? 4.915 -8.654 -2.310 1.00 98.81 103 MET A CA 1
ATOM 821 C C . MET A 1 103 ? 4.348 -7.999 -1.045 1.00 98.81 103 MET A C 1
ATOM 823 O O . MET A 1 103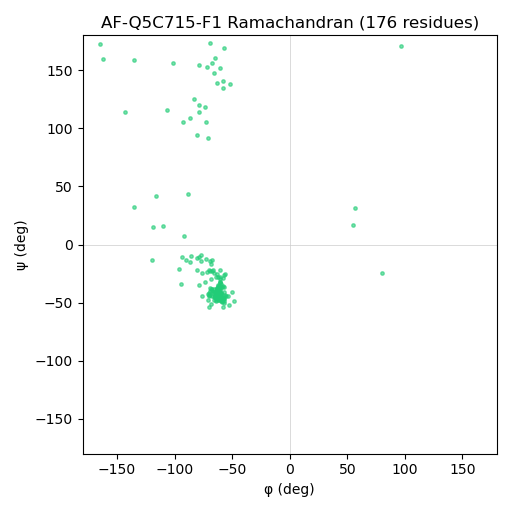 ? 3.471 -8.575 -0.403 1.00 98.81 103 MET A O 1
ATOM 827 N N . LEU A 1 104 ? 4.784 -6.782 -0.701 1.00 98.81 104 LEU A N 1
ATOM 828 C CA . LEU A 1 104 ? 4.236 -6.050 0.445 1.00 98.81 104 LEU A CA 1
ATOM 829 C C . LEU A 1 104 ? 2.746 -5.726 0.258 1.00 98.81 104 LEU A C 1
ATOM 831 O O . LEU A 1 104 ? 1.961 -5.922 1.184 1.00 98.81 104 LEU A O 1
ATOM 835 N N . ILE A 1 105 ? 2.336 -5.293 -0.938 1.00 98.81 105 ILE A N 1
ATOM 836 C CA . ILE A 1 105 ? 0.922 -5.048 -1.261 1.00 98.81 105 ILE A CA 1
ATOM 837 C C . ILE A 1 105 ? 0.099 -6.333 -1.099 1.00 98.81 105 ILE A C 1
ATOM 839 O O . ILE A 1 105 ? -0.959 -6.307 -0.468 1.00 98.81 105 ILE A O 1
ATOM 843 N N . LEU A 1 106 ? 0.581 -7.461 -1.632 1.00 98.81 106 LEU A N 1
ATOM 844 C CA . LEU A 1 106 ? -0.106 -8.750 -1.518 1.00 98.81 106 LEU A CA 1
ATOM 845 C C . LEU A 1 106 ? -0.228 -9.204 -0.059 1.00 98.81 106 LEU A C 1
ATOM 847 O O . LEU A 1 106 ? -1.297 -9.656 0.344 1.00 98.81 106 LEU A O 1
ATOM 851 N N . ASN A 1 107 ? 0.815 -9.018 0.751 1.00 98.62 107 ASN A N 1
ATOM 852 C CA . ASN A 1 107 ? 0.785 -9.353 2.174 1.00 98.62 107 ASN A CA 1
ATOM 853 C C . ASN A 1 107 ? -0.192 -8.473 2.967 1.00 98.62 107 ASN A C 1
ATOM 855 O O . ASN A 1 107 ? -0.935 -8.987 3.802 1.00 98.62 107 ASN A O 1
ATOM 859 N N . VAL A 1 108 ? -0.242 -7.168 2.674 1.00 98.62 108 VAL A N 1
ATOM 860 C CA . VAL A 1 108 ? -1.230 -6.248 3.258 1.00 98.62 108 VAL A CA 1
ATOM 861 C C . VAL A 1 108 ? -2.652 -6.709 2.938 1.00 98.62 108 VAL A C 1
ATOM 863 O O . VAL A 1 108 ? -3.485 -6.831 3.837 1.00 98.62 108 VAL A O 1
ATOM 866 N N . LEU A 1 109 ? -2.930 -7.002 1.666 1.00 98.56 109 LEU A N 1
ATOM 867 C CA . LEU A 1 109 ? -4.247 -7.462 1.232 1.00 98.56 109 LEU A CA 1
ATOM 868 C C . LEU A 1 109 ? -4.609 -8.814 1.856 1.00 98.56 109 LEU A C 1
ATOM 870 O O . LEU A 1 109 ? -5.724 -8.982 2.341 1.00 98.56 109 LEU A O 1
ATOM 874 N N . LYS A 1 110 ? -3.663 -9.751 1.923 1.00 98.00 110 LYS A N 1
ATOM 875 C CA . LYS A 1 110 ? -3.856 -11.046 2.581 1.00 98.00 110 LYS A CA 1
ATOM 876 C C . LYS A 1 110 ? -4.235 -10.890 4.052 1.00 98.00 110 LYS A C 1
ATOM 878 O O . LYS A 1 110 ? -5.234 -11.463 4.476 1.00 98.00 110 LYS A O 1
ATOM 883 N N . LYS A 1 111 ? -3.523 -10.042 4.799 1.00 97.31 111 LYS A N 1
ATOM 884 C CA . LYS A 1 111 ? -3.822 -9.785 6.216 1.00 97.31 111 LYS A CA 1
ATOM 885 C C . LYS A 1 111 ? -5.226 -9.201 6.414 1.00 97.31 111 LYS A C 1
ATOM 887 O O . LYS A 1 111 ? -5.889 -9.539 7.386 1.00 97.31 111 LYS A O 1
ATOM 892 N N . ILE A 1 112 ? -5.722 -8.392 5.475 1.00 97.19 112 ILE A N 1
ATOM 893 C CA . ILE A 1 112 ? -7.111 -7.894 5.488 1.00 97.19 112 ILE A CA 1
ATOM 894 C C . ILE A 1 112 ? -8.120 -9.005 5.174 1.00 97.19 112 ILE A C 1
ATOM 896 O O . ILE A 1 112 ? -9.169 -9.069 5.811 1.00 97.19 112 ILE A O 1
ATOM 900 N N . ALA A 1 113 ? -7.830 -9.864 4.194 1.00 97.31 113 ALA A N 1
ATOM 901 C CA . ALA A 1 113 ? -8.709 -10.970 3.812 1.00 97.31 113 ALA A CA 1
ATOM 902 C C . ALA A 1 113 ? -8.883 -11.989 4.953 1.00 97.31 113 ALA A C 1
ATOM 904 O O . ALA A 1 113 ? -9.994 -12.474 5.181 1.00 97.31 113 ALA A O 1
ATOM 905 N N . GLU A 1 114 ? -7.794 -12.262 5.676 1.00 95.75 114 GLU A N 1
ATOM 906 C CA . GLU A 1 114 ? -7.713 -13.217 6.786 1.00 95.75 114 GLU A CA 1
ATOM 907 C C . GLU A 1 114 ? -8.243 -12.667 8.117 1.00 95.75 114 GLU A C 1
ATOM 909 O O . GLU A 1 114 ? -8.618 -13.447 8.993 1.00 95.75 114 GLU A O 1
ATOM 914 N N . ASN A 1 115 ? -8.298 -11.344 8.298 1.00 96.50 115 ASN A N 1
ATOM 915 C CA . ASN A 1 115 ? -8.706 -10.762 9.573 1.00 96.50 115 ASN A CA 1
ATOM 916 C C . ASN A 1 115 ? -10.225 -10.907 9.802 1.00 96.50 115 ASN A C 1
ATOM 918 O O . ASN A 1 115 ? -11.055 -10.347 9.081 1.00 96.50 115 ASN A O 1
ATOM 922 N N . SER A 1 116 ? -10.593 -11.632 10.862 1.00 96.38 116 SER A N 1
ATOM 923 C CA . SER A 1 116 ? -11.985 -11.920 11.224 1.00 96.38 116 SER A CA 1
ATOM 924 C C . SER A 1 116 ? -12.785 -10.699 11.684 1.00 96.38 116 SER A C 1
ATOM 926 O O . SER A 1 116 ? -14.012 -10.722 11.591 1.00 96.38 116 SER 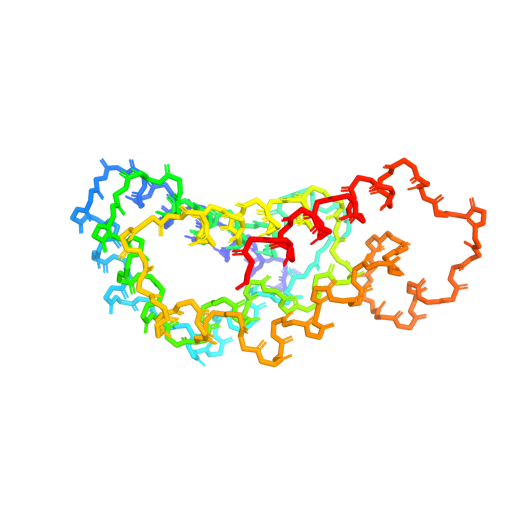A O 1
ATOM 928 N N . SER A 1 117 ? -12.126 -9.638 12.161 1.00 97.38 117 SER A N 1
ATOM 929 C CA . SER A 1 117 ? -12.787 -8.381 12.536 1.00 97.38 117 SER A CA 1
ATOM 930 C C . SER A 1 117 ? -13.275 -7.595 11.313 1.00 97.38 117 SER A C 1
ATOM 932 O O . SER A 1 117 ? -14.228 -6.819 11.415 1.00 97.38 117 SER A O 1
ATOM 934 N N . VAL A 1 118 ? -12.678 -7.821 10.135 1.00 97.62 118 VAL A N 1
ATOM 935 C CA . VAL A 1 118 ? -13.095 -7.177 8.886 1.00 97.62 118 VAL A CA 1
ATOM 936 C C . VAL A 1 118 ? -14.344 -7.873 8.341 1.00 97.62 118 VAL A C 1
ATOM 938 O O . VAL A 1 118 ? -14.346 -9.038 7.918 1.00 97.62 118 VAL A O 1
ATOM 941 N N . SER A 1 119 ? -15.449 -7.128 8.318 1.00 97.25 119 SER A N 1
ATOM 942 C CA . SER A 1 1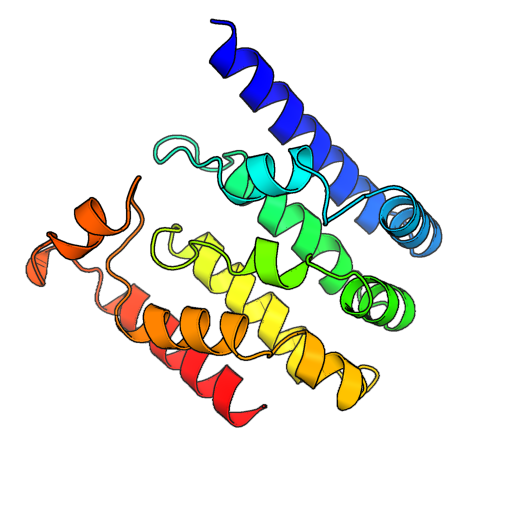19 ? -16.742 -7.647 7.868 1.00 97.25 119 SER A CA 1
ATOM 943 C C . SER A 1 119 ? -16.737 -8.035 6.382 1.00 97.25 119 SER A C 1
ATOM 945 O O . SER A 1 119 ? -15.922 -7.561 5.586 1.00 97.25 119 SER A O 1
ATOM 947 N N . LYS A 1 120 ? -17.696 -8.875 5.968 1.00 96.19 120 LYS A N 1
ATOM 948 C CA . LYS A 1 120 ? -17.880 -9.248 4.551 1.00 96.19 120 LYS A CA 1
ATOM 949 C C . LYS A 1 120 ? -18.078 -8.016 3.660 1.00 96.19 120 LYS A C 1
ATOM 951 O O . LYS A 1 120 ? -17.453 -7.904 2.613 1.00 96.19 120 LYS A O 1
ATOM 956 N N . THR A 1 121 ? -18.895 -7.061 4.104 1.00 96.81 121 THR A N 1
ATOM 957 C CA . THR A 1 121 ? -19.155 -5.809 3.374 1.00 96.81 121 THR A CA 1
ATOM 958 C C . THR A 1 121 ? -17.885 -4.979 3.200 1.00 96.81 121 THR A C 1
ATOM 960 O O . THR A 1 121 ? -17.635 -4.455 2.117 1.00 96.81 121 THR A O 1
ATOM 963 N N . GLN A 1 122 ? -17.065 -4.879 4.246 1.00 97.06 122 GLN A N 1
ATOM 964 C CA . GLN A 1 122 ? -15.774 -4.196 4.196 1.00 97.06 122 GLN A CA 1
ATOM 965 C C . GLN A 1 122 ? -14.806 -4.881 3.223 1.00 97.06 122 GLN A C 1
ATOM 967 O O . GLN A 1 122 ? -14.232 -4.213 2.363 1.00 97.06 122 GLN A O 1
ATOM 972 N N . ARG A 1 123 ? -14.707 -6.217 3.268 1.00 96.69 123 ARG A N 1
ATOM 973 C CA . ARG A 1 123 ? -13.909 -6.992 2.306 1.00 96.69 123 ARG A CA 1
ATOM 974 C C . ARG A 1 123 ? -14.351 -6.754 0.865 1.00 96.69 123 ARG A C 1
ATOM 976 O O . ARG A 1 123 ? -13.507 -6.445 0.036 1.00 96.69 123 ARG A O 1
ATOM 983 N N . VAL A 1 124 ? -15.650 -6.781 0.568 1.00 96.00 124 VAL A N 1
ATOM 984 C CA . VAL A 1 124 ? -16.163 -6.503 -0.790 1.00 96.00 124 VAL A CA 1
ATOM 985 C C . VAL A 1 124 ? -15.778 -5.100 -1.285 1.00 96.00 124 VAL A C 1
ATOM 987 O O . VAL A 1 124 ? -15.520 -4.916 -2.474 1.00 96.00 124 VAL A O 1
ATOM 990 N N . ARG A 1 125 ? -15.694 -4.098 -0.397 1.00 95.81 125 ARG A N 1
ATOM 991 C CA . ARG A 1 125 ? -15.245 -2.744 -0.772 1.00 95.81 125 ARG A CA 1
ATOM 992 C C . ARG A 1 125 ? -13.758 -2.699 -1.126 1.00 95.81 125 ARG A C 1
ATOM 994 O O . ARG A 1 125 ? -13.400 -2.019 -2.089 1.00 95.81 125 ARG A O 1
ATOM 1001 N N . VAL A 1 126 ? -12.916 -3.418 -0.382 1.00 97.31 126 VAL A N 1
ATOM 1002 C CA . VAL A 1 126 ? -11.469 -3.533 -0.647 1.00 97.31 126 VAL A CA 1
ATOM 1003 C C . VAL A 1 126 ? -11.219 -4.350 -1.911 1.00 97.31 126 VAL A C 1
ATOM 1005 O O . VAL A 1 126 ? -10.590 -3.872 -2.853 1.00 97.31 126 VAL A O 1
ATOM 1008 N N . PHE A 1 127 ? -11.779 -5.556 -1.971 1.00 97.75 127 PHE A N 1
ATOM 1009 C CA . PHE A 1 127 ? -11.663 -6.510 -3.075 1.00 97.75 127 PHE A CA 1
ATOM 1010 C C . PHE A 1 127 ? -12.742 -6.289 -4.136 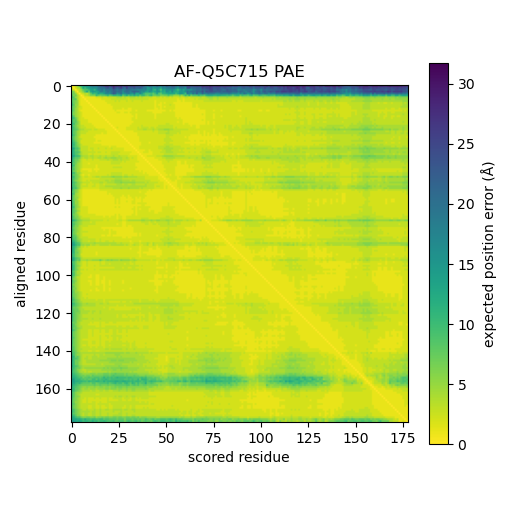1.00 97.75 127 PHE A C 1
ATOM 1012 O O . PHE A 1 127 ? -13.368 -7.217 -4.644 1.00 97.75 127 PHE A O 1
ATOM 1019 N N . ASN A 1 128 ? -12.969 -5.022 -4.470 1.00 97.06 128 ASN A N 1
ATOM 1020 C CA . ASN A 1 128 ? -13.886 -4.641 -5.531 1.00 97.06 128 ASN A CA 1
ATOM 1021 C C . ASN A 1 128 ? -13.333 -5.047 -6.915 1.00 97.06 128 ASN A C 1
ATOM 1023 O O . ASN A 1 128 ? -12.174 -5.445 -7.066 1.00 97.06 128 ASN A O 1
ATOM 1027 N N . ARG A 1 129 ? -14.148 -4.871 -7.963 1.00 97.81 129 ARG A N 1
ATOM 1028 C CA . ARG A 1 129 ? -13.778 -5.196 -9.352 1.00 97.81 129 ARG A CA 1
ATOM 1029 C C . ARG A 1 129 ? -12.424 -4.615 -9.783 1.00 97.81 129 ARG A C 1
ATOM 1031 O O . ARG A 1 129 ? -11.675 -5.302 -10.470 1.00 97.81 129 ARG A O 1
ATOM 1038 N N . PHE A 1 130 ? -12.110 -3.375 -9.404 1.00 97.81 130 PHE A N 1
ATOM 1039 C CA . PHE A 1 130 ? -10.844 -2.735 -9.769 1.00 97.81 130 PHE A CA 1
ATOM 1040 C C . PHE A 1 130 ? -9.657 -3.445 -9.112 1.00 97.81 130 PHE A C 1
ATOM 1042 O O . PHE A 1 130 ? -8.698 -3.785 -9.801 1.00 97.81 130 PHE A O 1
ATOM 1049 N N . CYS A 1 131 ? -9.744 -3.726 -7.810 1.00 98.25 131 CYS A N 1
ATOM 1050 C CA . CYS A 1 131 ? -8.707 -4.458 -7.083 1.00 98.25 131 CYS A CA 1
ATOM 1051 C C . CYS A 1 131 ? -8.471 -5.848 -7.692 1.00 98.25 131 CYS A C 1
ATOM 1053 O O . CYS A 1 131 ? -7.337 -6.187 -8.028 1.00 98.25 131 CYS A O 1
ATOM 1055 N N . LEU A 1 132 ? -9.543 -6.605 -7.950 1.00 98.38 132 LEU A N 1
ATOM 1056 C CA . LEU A 1 132 ? -9.456 -7.941 -8.549 1.00 98.38 132 LEU A CA 1
ATOM 1057 C C . LEU A 1 132 ? -8.819 -7.924 -9.946 1.00 98.38 132 LEU A C 1
ATOM 1059 O O . LEU A 1 132 ? -8.000 -8.785 -10.254 1.00 98.38 132 LEU A O 1
ATOM 1063 N N . GLN A 1 133 ? -9.127 -6.925 -10.778 1.00 98.38 133 GLN A N 1
ATOM 1064 C CA . GLN A 1 133 ? -8.485 -6.762 -12.088 1.00 98.38 133 GLN A CA 1
ATOM 1065 C C . GLN A 1 133 ? -6.980 -6.498 -11.972 1.00 98.38 133 GLN A C 1
ATOM 1067 O O . GLN A 1 133 ? -6.200 -7.036 -12.757 1.00 98.38 133 GLN A O 1
ATOM 1072 N N . LYS A 1 134 ? -6.555 -5.681 -10.999 1.00 98.44 134 LYS A N 1
ATOM 1073 C CA . LYS A 1 134 ? -5.128 -5.428 -10.766 1.00 98.44 134 LYS A CA 1
ATOM 1074 C C . LYS A 1 134 ? -4.420 -6.663 -10.219 1.00 98.44 134 LYS A C 1
ATOM 1076 O O . LYS A 1 134 ? -3.376 -7.015 -10.755 1.00 98.44 134 LYS A O 1
ATOM 1081 N N . LEU A 1 135 ? -5.020 -7.376 -9.268 1.00 98.56 135 LEU A N 1
ATOM 1082 C CA . LEU A 1 135 ? -4.499 -8.654 -8.772 1.00 98.56 135 LEU A CA 1
ATOM 1083 C C . LEU A 1 135 ? -4.354 -9.687 -9.896 1.00 98.56 135 LEU A C 1
ATOM 1085 O O . LEU A 1 135 ? -3.294 -10.285 -10.044 1.00 98.56 135 LEU A O 1
ATOM 1089 N N . ALA A 1 136 ? -5.371 -9.834 -10.749 1.00 98.38 136 ALA A N 1
ATOM 1090 C CA . ALA A 1 136 ? -5.312 -10.742 -11.891 1.00 98.38 136 ALA A CA 1
ATOM 1091 C C . ALA A 1 136 ? -4.186 -10.369 -12.873 1.00 98.38 136 ALA A C 1
ATOM 1093 O O . ALA A 1 136 ? -3.510 -11.251 -13.398 1.00 98.38 136 ALA A O 1
ATOM 1094 N N . SER A 1 137 ? -3.925 -9.073 -13.088 1.00 98.12 137 SER A N 1
ATOM 1095 C CA . SER A 1 137 ? -2.825 -8.641 -13.962 1.00 98.12 137 SER A CA 1
ATOM 1096 C C . SER A 1 137 ? -1.440 -9.059 -13.455 1.00 98.12 137 SER A C 1
ATOM 1098 O O . SER A 1 137 ? -0.538 -9.264 -14.263 1.00 98.12 137 SER A O 1
ATOM 1100 N N . LEU A 1 138 ? -1.268 -9.265 -12.143 1.00 98.44 138 LEU A N 1
ATOM 1101 C CA . LEU A 1 138 ? 0.015 -9.660 -11.554 1.00 98.44 138 LEU A CA 1
ATOM 1102 C C . LEU A 1 138 ? 0.452 -11.084 -11.936 1.00 98.44 138 LEU A C 1
ATOM 1104 O O . LEU A 1 138 ? 1.640 -11.382 -11.867 1.00 98.44 138 LEU A O 1
ATOM 1108 N N . TYR A 1 139 ? -0.449 -11.941 -12.438 1.00 97.94 139 TYR A N 1
ATOM 1109 C CA . TYR A 1 139 ? -0.059 -13.231 -13.035 1.00 97.94 139 TYR A CA 1
ATOM 1110 C C . TYR A 1 139 ? 0.866 -13.083 -14.250 1.00 97.94 139 TYR A C 1
ATOM 1112 O O . TYR A 1 139 ? 1.569 -14.032 -14.618 1.00 97.94 139 TYR A O 1
ATOM 1120 N N . LEU A 1 140 ? 0.840 -11.905 -14.876 1.00 96.69 140 LEU A N 1
ATOM 1121 C CA . LEU A 1 140 ? 1.627 -11.544 -16.047 1.00 96.69 140 LEU A CA 1
ATOM 1122 C C . LEU A 1 140 ? 2.710 -10.510 -15.716 1.00 96.69 140 LEU A C 1
ATOM 1124 O O . LEU A 1 140 ? 3.191 -9.860 -16.635 1.00 96.69 140 LEU A O 1
ATOM 1128 N N . TRP A 1 141 ? 3.050 -10.296 -14.439 1.00 97.94 141 TRP A N 1
ATOM 1129 C CA . TRP A 1 141 ? 4.070 -9.323 -14.034 1.00 97.94 141 TRP A CA 1
ATOM 1130 C C . TRP A 1 141 ? 5.432 -9.632 -14.685 1.00 97.94 141 TRP A C 1
ATOM 1132 O O . TRP A 1 141 ? 5.808 -10.795 -14.821 1.00 97.94 141 TRP A O 1
ATOM 1142 N N . ARG A 1 142 ? 6.171 -8.597 -15.113 1.00 96.31 142 ARG A N 1
ATOM 1143 C CA . ARG A 1 142 ? 7.444 -8.739 -15.864 1.00 96.31 142 ARG A CA 1
ATOM 1144 C C . ARG A 1 142 ? 8.547 -7.803 -15.355 1.00 96.31 142 ARG A C 1
ATOM 1146 O O . ARG A 1 142 ? 9.362 -7.311 -16.137 1.00 96.31 142 ARG A O 1
ATOM 1153 N N . GLY A 1 143 ? 8.562 -7.504 -14.060 1.00 95.62 143 GLY A N 1
ATOM 1154 C CA . GLY A 1 143 ? 9.515 -6.561 -13.469 1.00 95.62 143 GLY A CA 1
ATOM 1155 C C . GLY A 1 143 ? 8.973 -5.140 -13.307 1.00 95.62 143 GLY A C 1
ATOM 1156 O O . GLY A 1 143 ? 7.926 -4.776 -13.840 1.00 95.62 143 GLY A O 1
ATOM 1157 N N . GLU A 1 144 ? 9.737 -4.306 -12.600 1.00 95.94 144 GLU A N 1
ATOM 1158 C CA . GLU A 1 144 ? 9.429 -2.878 -12.456 1.00 95.94 144 GLU A CA 1
ATOM 1159 C C . GLU A 1 144 ? 9.665 -2.098 -13.749 1.00 95.94 144 GLU A C 1
ATOM 1161 O O . GLU A 1 144 ? 10.535 -2.459 -14.539 1.00 95.94 144 GLU A O 1
ATOM 1166 N N . GLY A 1 145 ? 8.946 -0.998 -13.960 1.00 95.31 145 GLY A N 1
ATOM 1167 C CA . GLY A 1 145 ? 9.169 -0.111 -15.104 1.00 95.31 145 GLY A CA 1
ATOM 1168 C C . GLY A 1 145 ? 8.502 1.247 -14.932 1.00 95.31 145 GLY A C 1
ATOM 1169 O O . GLY A 1 145 ? 7.764 1.473 -13.973 1.00 95.31 145 GLY A O 1
ATOM 1170 N N . LYS A 1 146 ? 8.764 2.191 -15.845 1.00 92.25 146 LYS A N 1
ATOM 1171 C CA . LYS A 1 146 ? 8.139 3.523 -15.776 1.00 92.25 146 LYS A CA 1
ATOM 1172 C C . LYS A 1 146 ? 6.714 3.500 -16.307 1.00 92.25 146 LYS A C 1
ATOM 1174 O O . LYS A 1 146 ? 5.872 4.232 -15.791 1.00 92.25 146 LYS A O 1
ATOM 1179 N N . THR A 1 147 ? 6.454 2.678 -17.321 1.00 93.62 147 THR A N 1
ATOM 1180 C CA . THR A 1 147 ? 5.137 2.528 -17.946 1.00 93.62 147 THR A CA 1
ATOM 1181 C C . THR A 1 147 ? 4.795 1.059 -18.175 1.00 93.62 147 THR A C 1
ATOM 1183 O O . THR A 1 147 ? 5.673 0.200 -18.240 1.00 93.62 147 THR A O 1
ATOM 1186 N N . ILE A 1 148 ? 3.501 0.765 -18.322 1.00 93.88 148 ILE A N 1
ATOM 1187 C CA . ILE A 1 148 ? 3.022 -0.586 -18.645 1.00 93.88 148 ILE A CA 1
ATOM 1188 C C . ILE A 1 148 ? 3.566 -1.033 -20.010 1.00 93.88 148 ILE A C 1
ATOM 1190 O O . ILE A 1 148 ? 4.044 -2.156 -20.129 1.00 93.88 148 ILE A O 1
ATOM 1194 N N . ASP A 1 149 ? 3.567 -0.148 -21.012 1.00 94.44 149 ASP A N 1
ATOM 1195 C CA . ASP A 1 149 ? 4.059 -0.463 -22.361 1.00 94.44 149 ASP A CA 1
ATOM 1196 C C . ASP A 1 149 ? 5.544 -0.840 -22.382 1.00 94.44 149 ASP A C 1
ATOM 1198 O O . ASP A 1 149 ? 5.952 -1.695 -23.162 1.00 94.44 149 ASP A O 1
ATOM 1202 N N . GLU A 1 150 ? 6.363 -0.204 -21.539 1.00 94.06 150 GLU A N 1
ATOM 1203 C CA . GLU A 1 150 ? 7.779 -0.552 -21.380 1.00 94.06 150 GLU A CA 1
ATOM 1204 C C . GLU A 1 150 ? 7.930 -1.986 -20.860 1.00 94.06 150 GLU A C 1
ATOM 1206 O O . GLU A 1 150 ? 8.670 -2.780 -21.435 1.00 94.06 150 GLU A O 1
ATOM 1211 N N . VAL A 1 151 ? 7.182 -2.336 -19.811 1.00 94.38 151 VAL A N 1
ATOM 1212 C CA . VAL A 1 151 ? 7.247 -3.658 -19.171 1.00 94.38 151 VAL A CA 1
ATOM 1213 C C . VAL A 1 151 ? 6.684 -4.757 -20.077 1.00 94.38 151 VAL A C 1
ATOM 1215 O O . VAL A 1 151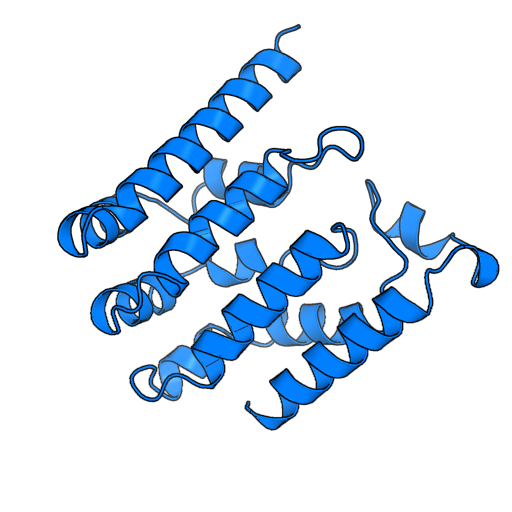 ? 7.240 -5.852 -20.133 1.00 94.38 151 VAL A O 1
ATOM 1218 N N . LEU A 1 152 ? 5.619 -4.474 -20.832 1.00 93.19 152 LEU A N 1
ATOM 1219 C CA . LEU A 1 152 ? 5.009 -5.436 -21.757 1.00 93.19 152 LEU A CA 1
ATOM 1220 C C . LEU A 1 152 ? 5.875 -5.748 -22.984 1.00 93.19 152 LEU A C 1
ATOM 1222 O O . LEU A 1 152 ? 5.689 -6.798 -23.592 1.00 93.19 152 LEU A O 1
ATOM 1226 N N . ARG A 1 153 ? 6.809 -4.864 -23.355 1.00 93.25 153 ARG A N 1
ATOM 1227 C CA . ARG A 1 153 ? 7.737 -5.087 -24.477 1.00 93.25 153 ARG A CA 1
ATOM 1228 C C . ARG A 1 153 ? 8.933 -5.972 -24.128 1.00 93.25 153 ARG A C 1
ATOM 1230 O O . ARG A 1 153 ? 9.639 -6.373 -25.046 1.00 93.25 153 ARG A O 1
ATOM 1237 N N . ARG A 1 154 ? 9.169 -6.257 -22.843 1.00 92.25 154 ARG A N 1
ATOM 1238 C CA . ARG A 1 154 ? 10.287 -7.102 -22.401 1.00 92.25 154 ARG A CA 1
ATOM 1239 C C . ARG A 1 154 ? 10.154 -8.515 -22.928 1.00 92.25 154 ARG A C 1
ATOM 1241 O O . ARG A 1 154 ? 9.066 -9.095 -22.858 1.00 92.25 154 ARG A O 1
ATOM 1248 N N . ASP A 1 155 ? 11.263 -9.097 -23.360 1.00 90.12 155 ASP A N 1
ATOM 1249 C CA . ASP A 1 155 ? 11.284 -10.503 -23.740 1.00 90.12 155 ASP A CA 1
ATOM 1250 C C . ASP A 1 155 ? 11.072 -11.412 -22.512 1.00 90.12 155 ASP A C 1
ATOM 1252 O O . ASP A 1 155 ? 11.301 -11.019 -21.369 1.00 90.12 155 ASP A O 1
ATOM 1256 N N . ASN A 1 156 ? 10.591 -12.640 -22.727 1.00 87.50 156 ASN A N 1
ATOM 1257 C CA . ASN A 1 156 ? 10.416 -13.626 -21.657 1.00 87.50 156 ASN A CA 1
ATOM 1258 C C . ASN A 1 156 ? 11.750 -13.963 -20.971 1.00 87.50 156 ASN A C 1
ATOM 1260 O O . ASN A 1 156 ? 11.748 -14.296 -19.791 1.00 87.50 156 ASN A O 1
ATOM 1264 N N . SER A 1 157 ? 12.875 -13.848 -21.685 1.00 87.25 157 SER A N 1
ATOM 1265 C CA . SER A 1 157 ? 14.218 -14.073 -21.137 1.00 87.25 157 SER A CA 1
ATOM 1266 C C . SER A 1 157 ? 14.644 -13.037 -20.085 1.00 87.25 157 SER A C 1
ATOM 1268 O O . SER A 1 157 ? 15.489 -13.338 -19.245 1.00 87.25 157 SER A O 1
ATOM 1270 N N . GLU A 1 158 ? 14.039 -11.845 -20.084 1.00 87.25 158 GLU A N 1
ATOM 1271 C CA . GLU A 1 158 ? 14.315 -10.773 -19.115 1.00 87.25 158 GLU A CA 1
ATOM 1272 C C . GLU A 1 158 ? 13.498 -10.913 -17.821 1.00 87.25 158 GLU A C 1
ATOM 1274 O O . GLU A 1 158 ? 13.724 -10.187 -16.852 1.00 87.25 158 GLU A O 1
ATOM 1279 N N . VAL A 1 159 ? 12.518 -11.820 -17.790 1.00 90.56 159 VAL A N 1
ATOM 1280 C CA . VAL A 1 159 ? 11.620 -11.981 -16.647 1.00 90.56 159 VAL A CA 1
ATOM 1281 C C . VAL A 1 159 ? 12.273 -12.863 -15.588 1.00 90.56 159 VAL A C 1
ATOM 1283 O O . VAL A 1 159 ? 12.647 -14.008 -15.838 1.00 90.56 159 VAL A O 1
ATOM 1286 N N . HIS A 1 160 ? 12.362 -12.350 -14.362 1.00 93.88 160 HIS A N 1
ATOM 1287 C CA . HIS A 1 160 ? 12.820 -13.124 -13.213 1.00 93.88 160 HIS A CA 1
ATOM 1288 C C . HIS A 1 160 ? 11.766 -14.168 -12.808 1.00 93.88 160 HIS A C 1
ATOM 1290 O O . HIS A 1 160 ? 10.882 -13.897 -11.996 1.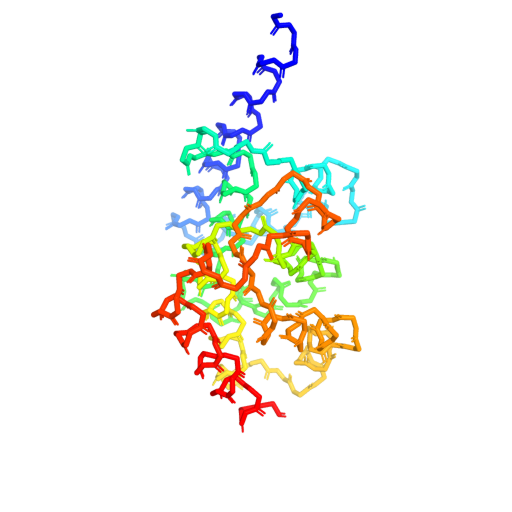00 93.88 160 HIS A O 1
ATOM 1296 N N . GLU A 1 161 ? 11.868 -15.379 -13.362 1.00 94.69 161 GLU A N 1
ATOM 1297 C CA . GLU A 1 161 ? 10.848 -16.429 -13.199 1.00 94.69 161 GLU A CA 1
ATOM 1298 C C . GLU A 1 161 ? 10.572 -16.786 -11.728 1.00 94.69 161 GLU A C 1
ATOM 1300 O O . GLU A 1 161 ? 9.424 -16.999 -11.348 1.00 94.69 161 GLU A O 1
ATOM 1305 N N . HIS A 1 162 ? 11.593 -16.779 -10.864 1.00 96.62 162 HIS A N 1
ATOM 1306 C CA . HIS A 1 162 ? 11.420 -17.021 -9.425 1.00 96.62 162 HIS A CA 1
ATOM 1307 C C . HIS A 1 162 ? 10.540 -15.955 -8.744 1.00 96.62 162 HIS A C 1
ATOM 1309 O O . HIS A 1 162 ? 9.680 -16.274 -7.916 1.00 96.62 162 HIS A O 1
ATOM 1315 N N . GLU A 1 163 ? 10.742 -14.681 -9.086 1.00 98.00 163 GLU A N 1
ATOM 1316 C CA . GLU A 1 163 ? 9.938 -13.577 -8.554 1.00 98.00 163 GLU A CA 1
ATOM 1317 C C . GLU A 1 163 ? 8.498 -13.666 -9.064 1.00 98.00 163 GLU A C 1
ATOM 1319 O O . GLU A 1 163 ? 7.550 -13.573 -8.282 1.00 98.00 163 GLU A O 1
ATOM 1324 N N . LEU A 1 164 ? 8.325 -13.938 -10.361 1.00 97.94 164 LEU A N 1
ATOM 1325 C CA . LEU A 1 164 ? 7.009 -14.118 -10.965 1.00 97.94 164 LEU A CA 1
ATOM 1326 C C . LEU A 1 164 ? 6.253 -15.306 -10.355 1.00 97.94 164 LEU A C 1
ATOM 1328 O O . LEU A 1 164 ? 5.071 -15.182 -10.034 1.00 97.94 164 LEU A O 1
ATOM 1332 N N . ALA A 1 165 ? 6.920 -16.439 -10.140 1.00 98.25 165 ALA A N 1
ATOM 1333 C CA . ALA A 1 165 ? 6.329 -17.596 -9.475 1.00 98.25 165 ALA A CA 1
ATOM 1334 C C . ALA A 1 165 ? 5.875 -17.256 -8.045 1.00 98.25 165 ALA A C 1
ATOM 1336 O O . ALA A 1 165 ? 4.761 -17.608 -7.655 1.00 98.25 165 ALA A O 1
ATOM 1337 N N . SER A 1 166 ? 6.685 -16.498 -7.298 1.00 98.62 166 SER A N 1
ATOM 1338 C CA . SER A 1 166 ? 6.353 -16.039 -5.940 1.00 98.62 166 SER A CA 1
ATOM 1339 C C . SER A 1 166 ? 5.130 -15.113 -5.917 1.00 98.62 166 SER A C 1
ATOM 1341 O O . SER A 1 166 ? 4.257 -15.246 -5.053 1.00 98.62 166 SER A O 1
ATOM 1343 N N . ILE A 1 167 ? 5.027 -14.200 -6.891 1.00 98.75 167 ILE A N 1
ATOM 1344 C CA . ILE A 1 167 ? 3.858 -13.326 -7.063 1.00 98.75 167 ILE A CA 1
ATOM 1345 C C . ILE A 1 167 ? 2.620 -14.163 -7.397 1.00 98.75 167 ILE A C 1
ATOM 1347 O O . ILE A 1 167 ? 1.584 -13.996 -6.756 1.00 98.75 167 ILE A O 1
ATOM 1351 N N . ARG A 1 168 ? 2.714 -15.088 -8.362 1.00 98.62 168 ARG A N 1
ATOM 1352 C CA . ARG A 1 168 ? 1.599 -15.958 -8.777 1.00 98.62 168 ARG A CA 1
ATOM 1353 C C . ARG A 1 168 ? 1.069 -16.799 -7.622 1.00 98.62 168 ARG A C 1
ATOM 1355 O O . ARG A 1 168 ? -0.142 -16.859 -7.427 1.00 98.62 168 ARG A O 1
ATOM 1362 N N . ASP A 1 169 ? 1.963 -17.407 -6.848 1.00 98.50 169 ASP A N 1
ATOM 1363 C CA . ASP A 1 169 ? 1.608 -18.175 -5.654 1.00 98.50 169 ASP A CA 1
ATOM 1364 C C . ASP A 1 169 ? 0.914 -17.293 -4.603 1.00 98.50 169 ASP A C 1
ATOM 1366 O O . ASP A 1 169 ? -0.148 -17.646 -4.088 1.00 98.50 169 ASP A O 1
ATOM 1370 N N . SER A 1 170 ? 1.446 -16.095 -4.349 1.00 98.56 170 SER A N 1
ATOM 1371 C CA . SER A 1 170 ? 0.863 -15.143 -3.393 1.00 98.56 170 SER A CA 1
ATOM 1372 C C . SER A 1 170 ? -0.527 -14.654 -3.816 1.00 98.56 170 SER A C 1
ATOM 1374 O O . SER A 1 170 ? -1.439 -14.607 -2.988 1.00 98.56 170 SER A O 1
ATOM 1376 N N . VAL A 1 171 ? -0.722 -14.339 -5.102 1.00 98.56 171 VAL A N 1
ATOM 1377 C CA . VAL A 1 171 ? -2.032 -13.959 -5.658 1.00 98.56 171 VAL A CA 1
ATOM 1378 C C . VAL A 1 171 ? -3.011 -15.129 -5.585 1.00 98.56 171 VAL A C 1
ATOM 1380 O O . VAL A 1 171 ? -4.155 -14.941 -5.175 1.00 98.56 171 VAL A O 1
ATOM 1383 N N . HIS A 1 172 ? -2.572 -16.342 -5.932 1.00 97.88 172 HIS A N 1
ATOM 1384 C CA . HIS A 1 172 ? -3.421 -17.529 -5.878 1.00 97.88 172 HIS A CA 1
ATOM 1385 C C . HIS A 1 172 ? -3.899 -17.817 -4.451 1.00 97.88 172 HIS A C 1
ATOM 1387 O O . HIS A 1 172 ? -5.096 -17.984 -4.224 1.00 97.88 172 HIS A O 1
ATOM 1393 N N . LYS A 1 173 ? -2.983 -17.789 -3.475 1.00 96.69 173 LYS A N 1
ATOM 1394 C CA . LYS A 1 173 ? -3.314 -17.929 -2.051 1.00 96.69 173 LYS A CA 1
ATOM 1395 C C . LYS A 1 173 ? -4.305 -16.863 -1.601 1.00 96.69 173 LYS A C 1
ATOM 1397 O O . LYS A 1 173 ? -5.270 -17.207 -0.928 1.00 96.69 173 LYS A O 1
ATOM 1402 N N . LEU A 1 174 ? -4.107 -15.604 -1.998 1.00 97.12 174 LEU A N 1
ATOM 1403 C CA . LEU A 1 174 ? -5.043 -14.525 -1.687 1.00 97.12 174 LEU A CA 1
ATOM 1404 C C . LEU A 1 174 ? -6.442 -14.817 -2.247 1.00 97.12 174 LEU A C 1
ATOM 1406 O O . LEU A 1 174 ? -7.411 -14.716 -1.507 1.00 97.12 174 LEU A O 1
ATOM 1410 N N . PHE A 1 175 ? -6.556 -15.232 -3.510 1.00 96.38 175 PHE A N 1
ATOM 1411 C CA . PHE A 1 175 ? -7.851 -15.545 -4.126 1.00 96.38 175 PHE A CA 1
ATOM 1412 C C . PHE A 1 175 ? -8.580 -16.729 -3.493 1.00 96.38 175 PHE A C 1
ATOM 1414 O O . PHE A 1 175 ? -9.802 -16.729 -3.493 1.00 96.38 175 PHE A O 1
ATOM 1421 N N . ILE A 1 176 ? -7.870 -17.696 -2.910 1.00 93.62 176 ILE A N 1
ATOM 1422 C CA . ILE A 1 176 ? -8.504 -18.782 -2.145 1.00 93.62 176 ILE A CA 1
ATOM 1423 C C . ILE A 1 176 ? -9.196 -18.254 -0.870 1.00 93.62 176 ILE A C 1
ATOM 1425 O O . ILE A 1 176 ? -10.115 -18.893 -0.366 1.00 93.62 176 ILE A O 1
ATOM 1429 N N . HIS A 1 177 ? -8.764 -17.103 -0.341 1.00 85.31 177 HIS A N 1
ATOM 1430 C CA . HIS A 1 177 ? -9.286 -16.523 0.903 1.00 85.31 177 HIS A CA 1
ATOM 1431 C C . HIS A 1 177 ? -10.423 -15.509 0.692 1.00 85.31 177 HIS A C 1
ATOM 1433 O O . HIS A 1 177 ? -11.034 -15.084 1.676 1.00 85.31 177 HIS A O 1
ATOM 1439 N N . LEU A 1 178 ? -10.673 -15.085 -0.553 1.00 87.56 178 LEU A N 1
ATOM 1440 C CA . LEU A 1 178 ? -11.736 -14.133 -0.903 1.00 87.56 178 LEU A CA 1
ATOM 1441 C C . LEU A 1 178 ? -13.062 -14.846 -1.166 1.00 87.56 178 LEU A C 1
ATOM 1443 O O . LEU A 1 178 ? -14.090 -14.313 -0.687 1.00 87.56 178 LEU A O 1
#

Sequence (178 aa):
MWKSQNAEVLKASLQLLGSVVTVSEDLARAVLRYVDFDGETMRKCSQRRNLVDKCDVRTCFINFLASFVYLDSDLVLRELVDKKGAFNLLIIESFIDKFSNVMLILNVLKKIAENSSVSKTQRVRVFNRFCLQKLASLYLWRGEGKTIDEVLRRDNSEVHEHELASIRDSVHKLFIHL

Secondary structure (DSSP, 8-state):
-HHHHHHHHHHHHHHHHHHHHTT-HHHHHHHHHH--SSSHHHHHHHH---SS-TT-HHHHHHHHHHHHHTT--HHHHHHHHTSTTHHHHHHTTGGGS-HHHHHHHHHHHHHHHH-TTS-HHHHHHHT-HHHHHHHHHGGG-----SSHHHHHTS-GGGS-HHHHHHHHHHHHHHHHH-